Protein AF-A0A953E234-F1 (afdb_monomer_lite)

Radius of gyration: 35.56 Å; chains: 1; bounding box: 69×33×116 Å

Foldseek 3Di:
DDFPVVLLVLLVVLLVLLLVLLVLLLVLLQLLLVLPDPPPPPVPPPPPPPPPPPDDDDDDDDDDDDDDDDDDDDDDDDDDDDDDDDDDDPVVVVPVPDPPCPPSNVSNVVSVVSNVSSLVSLVSSLVSLVSSLVSVCVRVVHRQPPFPLSVLSVVLSVLSVVLVVCCVVCVPDSSRVSSNVSSVVSSVSSVCSVPPRDDD

Sequence (200 aa):
MPVDVGLATTSNQLITGGLVAYSLAFVGYAVRAAFGVRIPDADAVPTPARVLVGVTSPADSATAGAPTSVVPPAGAPPSGSAEGTVLDGDAARAGRGREAVGPRDSATRFGEVVGKVAVVLTVIGWVAHGAAIATRGLAVHRLPWGNMYEFTLALTFAAVAAFLGVLARHRRQSLGLLGVFVMIPVLLALGLAILVLYVA

Secondary structure (DSSP, 8-state):
----HHHHHHHHHHHHHHHHHHHHHHHHHHHHHHTT--PPPGGGS--------------------------------------------SHHHHTTS-----HHHHHHHHHHHHHHHHHHHHHHHHHHHHHHHHHHHHHHTS-S-SSHHHHHHHHHHHHHHHHHHHHHH-TTS-HHHHHHHHHHHHHHHHHHIIIII---

pLDDT: mean 72.14, std 20.65, range [29.3, 96.38]

Structure (mmCIF, N/CA/C/O backbone):
data_AF-A0A953E234-F1
#
_entry.id   AF-A0A953E234-F1
#
loop_
_atom_site.group_PDB
_atom_site.id
_atom_site.type_symbol
_atom_site.label_atom_id
_atom_site.label_alt_id
_atom_site.label_comp_id
_atom_site.label_asym_id
_atom_site.label_entity_id
_atom_site.label_seq_id
_atom_site.pdbx_PDB_ins_code
_atom_site.Cartn_x
_atom_site.Cartn_y
_atom_site.Cartn_z
_atom_site.occupancy
_atom_site.B_iso_or_equiv
_atom_site.auth_seq_id
_atom_site.auth_comp_id
_atom_site.auth_asym_id
_atom_site.auth_atom_id
_atom_site.pdbx_PDB_model_num
ATOM 1 N N . MET A 1 1 ? 21.443 -9.758 -24.686 1.00 55.78 1 MET A N 1
ATOM 2 C CA . MET A 1 1 ? 20.053 -10.238 -24.552 1.00 55.78 1 MET A CA 1
ATOM 3 C C . MET A 1 1 ? 19.144 -9.023 -24.677 1.00 55.78 1 MET A C 1
ATOM 5 O O . MET A 1 1 ? 19.439 -8.045 -23.994 1.00 55.78 1 MET A O 1
ATOM 9 N N . PRO A 1 2 ? 18.148 -9.014 -25.575 1.00 67.38 2 PRO A N 1
ATOM 10 C CA . PRO A 1 2 ? 17.174 -7.927 -25.636 1.00 67.38 2 PRO A CA 1
ATOM 11 C C . PRO A 1 2 ? 16.359 -7.894 -24.335 1.00 67.38 2 PRO A C 1
ATOM 13 O O . PRO A 1 2 ? 16.024 -8.940 -23.791 1.00 67.38 2 PRO A O 1
ATOM 16 N N . VAL A 1 3 ? 16.110 -6.698 -23.810 1.00 69.56 3 VAL A N 1
ATOM 17 C CA . VAL A 1 3 ? 15.253 -6.473 -22.636 1.00 69.56 3 VAL A CA 1
ATOM 18 C C . VAL A 1 3 ? 13.789 -6.570 -23.054 1.00 69.56 3 VAL A C 1
ATOM 20 O O . VAL A 1 3 ? 13.382 -5.926 -24.024 1.00 69.56 3 VAL A O 1
ATOM 23 N N . ASP A 1 4 ? 12.985 -7.323 -22.304 1.00 79.19 4 ASP A N 1
ATOM 24 C CA . ASP A 1 4 ? 11.550 -7.457 -22.564 1.00 79.19 4 ASP A CA 1
ATOM 25 C C . ASP A 1 4 ? 10.794 -6.195 -22.121 1.00 79.19 4 ASP A C 1
ATOM 27 O O . ASP A 1 4 ? 10.340 -6.059 -20.980 1.00 79.19 4 ASP A O 1
ATOM 31 N N . VAL A 1 5 ? 10.631 -5.250 -23.049 1.00 78.88 5 VAL A N 1
ATOM 32 C CA . VAL A 1 5 ? 9.986 -3.944 -22.813 1.00 78.88 5 VAL A CA 1
ATOM 33 C C . VAL A 1 5 ? 8.554 -4.051 -22.258 1.00 78.88 5 VAL A C 1
ATOM 35 O O . VAL A 1 5 ? 8.123 -3.200 -21.477 1.00 78.88 5 VAL A O 1
ATOM 38 N N . GLY A 1 6 ? 7.819 -5.118 -22.591 1.00 80.81 6 GLY A N 1
ATOM 39 C CA . GLY A 1 6 ? 6.473 -5.379 -22.058 1.00 80.81 6 GLY A CA 1
ATOM 40 C C . GLY A 1 6 ? 6.465 -5.729 -20.564 1.00 80.81 6 GLY A C 1
ATOM 41 O O . GLY A 1 6 ? 5.607 -5.269 -19.808 1.00 80.81 6 GLY A O 1
ATOM 42 N N . LEU A 1 7 ? 7.460 -6.488 -20.100 1.00 75.94 7 LEU A N 1
ATOM 43 C CA . LEU A 1 7 ? 7.603 -6.820 -18.681 1.00 75.94 7 LEU A CA 1
ATOM 44 C C . LEU A 1 7 ? 8.093 -5.611 -17.878 1.00 75.94 7 LEU A C 1
ATOM 46 O O . LEU A 1 7 ? 7.604 -5.365 -16.775 1.00 75.94 7 LEU A O 1
ATOM 50 N N . ALA A 1 8 ? 8.993 -4.810 -18.454 1.00 77.38 8 ALA A N 1
ATOM 51 C CA . ALA A 1 8 ? 9.481 -3.582 -17.830 1.00 77.38 8 ALA A CA 1
ATOM 52 C C . ALA A 1 8 ? 8.360 -2.544 -17.619 1.00 77.38 8 ALA A C 1
ATOM 54 O O . ALA A 1 8 ? 8.242 -1.963 -16.539 1.00 77.38 8 ALA A O 1
ATOM 55 N N . THR A 1 9 ? 7.492 -2.348 -18.617 1.00 83.00 9 THR A N 1
ATOM 56 C CA . THR A 1 9 ? 6.342 -1.428 -18.516 1.00 83.00 9 THR A CA 1
ATOM 57 C C . THR A 1 9 ? 5.303 -1.909 -17.505 1.00 83.00 9 THR A C 1
ATOM 59 O O . THR A 1 9 ? 4.836 -1.114 -16.688 1.00 83.00 9 THR A O 1
ATOM 62 N N . THR A 1 10 ? 5.004 -3.210 -17.488 1.00 82.62 10 THR A N 1
ATOM 63 C CA . THR A 1 10 ? 4.100 -3.821 -16.499 1.00 82.62 10 THR A CA 1
ATOM 64 C C . THR A 1 10 ? 4.640 -3.664 -15.075 1.00 82.62 10 THR A C 1
ATOM 66 O O . THR A 1 10 ? 3.905 -3.265 -14.173 1.00 82.62 10 THR A O 1
ATOM 69 N N . SER A 1 11 ? 5.940 -3.899 -14.868 1.00 82.31 11 SER A N 1
ATOM 70 C CA . SER A 1 11 ? 6.604 -3.681 -13.576 1.00 82.31 11 SER A CA 1
ATOM 71 C C . SER A 1 11 ? 6.441 -2.235 -13.101 1.00 82.31 11 SER A C 1
ATOM 73 O O . SER A 1 11 ? 6.074 -1.997 -11.950 1.00 82.31 11 SER A O 1
ATOM 75 N N . ASN A 1 12 ? 6.626 -1.262 -13.998 1.00 84.62 12 ASN A N 1
ATOM 76 C CA . ASN A 1 12 ? 6.490 0.148 -13.646 1.00 84.62 12 ASN A CA 1
ATOM 77 C C . ASN A 1 12 ? 5.055 0.502 -13.219 1.00 84.62 12 ASN A C 1
ATOM 79 O O . ASN A 1 12 ? 4.857 1.163 -12.202 1.00 84.62 12 ASN A O 1
ATOM 83 N N . GLN A 1 13 ? 4.049 -0.011 -13.935 1.00 87.12 13 GLN A N 1
ATOM 84 C CA . GLN A 1 13 ? 2.639 0.170 -13.573 1.00 87.12 13 GLN A CA 1
ATOM 85 C C . GLN A 1 13 ? 2.306 -0.451 -12.212 1.00 87.12 13 GLN A C 1
ATOM 87 O O . GLN A 1 13 ? 1.576 0.152 -11.426 1.00 87.12 13 GLN A O 1
ATOM 92 N N . LEU A 1 14 ? 2.869 -1.622 -11.905 1.00 88.31 14 LEU A N 1
ATOM 93 C CA . LEU A 1 14 ? 2.685 -2.285 -10.614 1.00 88.31 14 LEU A CA 1
ATOM 94 C C . LEU A 1 14 ? 3.312 -1.488 -9.462 1.00 88.31 14 LEU A C 1
ATOM 96 O O . LEU A 1 14 ? 2.694 -1.376 -8.403 1.00 88.31 14 LEU A O 1
ATOM 100 N N . ILE A 1 15 ? 4.486 -0.879 -9.664 1.00 88.12 15 ILE A N 1
ATOM 101 C CA . ILE A 1 15 ? 5.098 0.018 -8.669 1.00 88.12 15 ILE A CA 1
ATOM 102 C C . ILE A 1 15 ? 4.242 1.263 -8.448 1.00 88.12 15 ILE A C 1
ATOM 104 O O . ILE A 1 15 ? 3.968 1.618 -7.301 1.00 88.12 15 ILE A O 1
ATOM 108 N N . THR A 1 16 ? 3.779 1.911 -9.519 1.00 89.25 16 THR A N 1
ATOM 109 C CA . THR A 1 16 ? 2.912 3.090 -9.401 1.00 89.25 16 THR A CA 1
ATOM 110 C C . THR A 1 16 ? 1.591 2.741 -8.713 1.00 89.25 16 THR A C 1
ATOM 112 O O . THR A 1 16 ? 1.172 3.447 -7.797 1.00 89.25 16 THR A O 1
ATOM 115 N N . GLY A 1 17 ? 0.960 1.623 -9.081 1.00 90.38 17 GLY A N 1
ATOM 116 C CA . GLY A 1 17 ? -0.251 1.128 -8.423 1.00 90.38 17 GLY A CA 1
ATOM 117 C C . GLY A 1 17 ? -0.026 0.806 -6.942 1.00 90.38 17 GLY A C 1
ATOM 118 O O . GLY A 1 17 ? -0.840 1.183 -6.097 1.00 90.38 17 GLY A O 1
ATOM 119 N N . GLY A 1 18 ? 1.109 0.184 -6.608 1.00 90.75 18 GLY A N 1
ATOM 120 C CA . GLY A 1 18 ? 1.520 -0.083 -5.230 1.00 90.75 18 GLY A CA 1
ATOM 121 C C . GLY A 1 18 ? 1.707 1.194 -4.407 1.00 90.75 18 GLY A C 1
ATOM 122 O O . GLY A 1 18 ? 1.215 1.272 -3.283 1.00 90.75 18 GLY A O 1
ATOM 123 N N . LEU A 1 19 ? 2.336 2.227 -4.979 1.00 93.06 19 LEU A N 1
ATOM 124 C CA . LEU A 1 19 ? 2.499 3.536 -4.337 1.00 93.06 19 LEU A CA 1
ATOM 125 C C . LEU A 1 19 ? 1.145 4.186 -4.019 1.00 93.06 19 LEU A C 1
ATOM 127 O O . LEU A 1 19 ? 0.950 4.694 -2.912 1.00 93.06 19 LEU A O 1
ATOM 131 N N . VAL A 1 20 ? 0.197 4.147 -4.960 1.00 95.31 20 VAL A N 1
ATOM 132 C CA . VAL A 1 20 ? -1.163 4.667 -4.743 1.00 95.31 20 VAL A CA 1
ATOM 133 C C . VAL A 1 20 ? -1.860 3.889 -3.627 1.00 95.31 20 VAL A C 1
ATOM 135 O O . VAL A 1 20 ? -2.416 4.497 -2.711 1.00 95.31 20 VAL A O 1
ATOM 138 N N . ALA A 1 21 ? -1.776 2.557 -3.642 1.00 94.75 21 ALA A N 1
ATOM 139 C CA . ALA A 1 21 ? -2.355 1.715 -2.598 1.00 94.75 21 ALA A CA 1
ATOM 140 C C . ALA A 1 21 ? -1.768 2.022 -1.209 1.00 94.75 21 ALA A C 1
ATOM 142 O O . ALA A 1 21 ? -2.524 2.183 -0.249 1.00 94.75 21 ALA A O 1
ATOM 143 N N . TYR A 1 22 ? -0.445 2.183 -1.096 1.00 95.62 22 TYR A N 1
ATOM 144 C CA . TYR A 1 22 ? 0.204 2.578 0.158 1.00 95.62 22 TYR A CA 1
ATOM 145 C C . TYR A 1 22 ? -0.174 3.987 0.606 1.00 95.62 22 TYR A C 1
ATOM 147 O O . TYR A 1 22 ? -0.329 4.222 1.802 1.00 95.62 22 TYR A O 1
ATOM 155 N N . SER A 1 23 ? -0.379 4.915 -0.328 1.00 95.44 23 SER A N 1
ATOM 156 C CA . SER A 1 23 ? -0.801 6.282 -0.008 1.00 95.44 23 SER A CA 1
ATOM 157 C C . SER A 1 23 ? -2.211 6.293 0.588 1.00 95.44 23 SER A C 1
ATOM 159 O O . SER A 1 23 ? -2.454 6.918 1.620 1.00 95.44 23 SER A O 1
ATOM 161 N N . LEU A 1 24 ? -3.136 5.529 -0.000 1.00 96.38 24 LEU A N 1
ATOM 162 C CA . LEU A 1 24 ? -4.487 5.355 0.540 1.00 96.38 24 LEU A CA 1
ATOM 163 C C . LEU A 1 24 ? -4.472 4.629 1.891 1.00 96.38 24 LEU A C 1
ATOM 165 O O . LEU A 1 24 ? -5.194 5.015 2.812 1.00 96.38 24 LEU A O 1
ATOM 169 N N . ALA A 1 25 ? -3.621 3.610 2.039 1.00 93.81 25 ALA A N 1
ATOM 170 C CA . ALA A 1 25 ? -3.432 2.922 3.309 1.00 93.81 25 ALA A CA 1
ATOM 171 C C . ALA A 1 25 ? -2.912 3.869 4.399 1.00 93.81 25 ALA A C 1
ATOM 173 O O . ALA A 1 25 ? -3.441 3.865 5.508 1.00 93.81 25 ALA A O 1
ATOM 174 N N . PHE A 1 26 ? -1.933 4.721 4.082 1.00 94.88 26 PHE A N 1
ATOM 175 C CA . PHE A 1 26 ? -1.406 5.739 4.989 1.00 94.88 26 PHE A CA 1
ATOM 176 C C . PHE A 1 26 ? -2.501 6.685 5.485 1.00 94.88 26 PHE A C 1
ATOM 178 O O . PHE A 1 26 ? -2.627 6.884 6.694 1.00 94.88 26 PHE A O 1
ATOM 185 N N . VAL A 1 27 ? -3.343 7.201 4.583 1.00 94.75 27 VAL A N 1
ATOM 186 C CA . VAL A 1 27 ? -4.494 8.038 4.963 1.00 94.75 27 VAL A CA 1
ATOM 187 C C . VAL A 1 27 ? -5.434 7.266 5.889 1.00 94.75 27 VAL A C 1
ATOM 189 O O . VAL A 1 27 ? -5.846 7.787 6.924 1.00 94.75 27 VAL A O 1
ATOM 192 N N . GLY A 1 28 ? -5.721 5.999 5.584 1.00 92.25 28 GLY A N 1
ATOM 193 C CA . GLY A 1 28 ? -6.535 5.145 6.448 1.00 92.25 28 GLY A CA 1
ATOM 194 C C . GLY A 1 28 ? -5.926 4.929 7.842 1.00 92.25 28 GLY A C 1
ATOM 195 O O . GLY A 1 28 ? -6.638 5.004 8.847 1.00 92.25 28 GLY A O 1
ATOM 196 N N . TYR A 1 29 ? -4.609 4.725 7.942 1.00 91.81 29 TYR A N 1
ATOM 197 C CA . TYR A 1 29 ? -3.908 4.629 9.226 1.00 91.81 29 TYR A CA 1
ATOM 198 C C . TYR A 1 29 ? -3.912 5.952 9.995 1.00 91.81 29 TYR A C 1
ATOM 200 O O . TYR A 1 29 ? -4.101 5.931 11.211 1.00 91.81 29 TYR A O 1
ATOM 208 N N . ALA A 1 30 ? -3.770 7.089 9.311 1.00 91.25 30 ALA A N 1
ATOM 209 C CA . ALA A 1 30 ? -3.835 8.417 9.916 1.00 91.25 30 ALA A CA 1
ATOM 210 C C . ALA A 1 30 ? -5.233 8.713 10.474 1.00 91.25 30 ALA A C 1
ATOM 212 O O . ALA A 1 30 ? -5.362 9.135 11.621 1.00 91.25 30 ALA A O 1
ATOM 213 N N . VAL A 1 31 ? -6.284 8.391 9.716 1.00 90.12 31 VAL A N 1
ATOM 214 C CA . VAL A 1 31 ? -7.680 8.478 10.165 1.00 90.12 31 VAL A CA 1
ATOM 215 C C . VAL A 1 31 ? -7.902 7.572 11.381 1.00 90.12 31 VAL A C 1
ATOM 217 O O . VAL A 1 31 ? -8.379 8.031 12.417 1.00 90.12 31 VAL A O 1
ATOM 220 N N . ARG A 1 32 ? -7.480 6.301 11.321 1.00 87.00 32 ARG A N 1
ATOM 221 C CA . ARG A 1 32 ? -7.546 5.368 12.463 1.00 87.00 32 ARG A CA 1
ATOM 222 C C . ARG A 1 32 ? -6.816 5.914 13.691 1.00 87.00 32 ARG A C 1
ATOM 224 O O . ARG A 1 32 ? -7.304 5.729 14.801 1.00 87.00 32 ARG A O 1
ATOM 231 N N . ALA A 1 33 ? -5.645 6.523 13.507 1.00 85.94 33 ALA A N 1
ATOM 232 C CA . ALA A 1 33 ? -4.861 7.105 14.589 1.00 85.94 33 ALA A CA 1
ATOM 233 C C . ALA A 1 33 ? -5.584 8.306 15.210 1.00 85.94 33 ALA A C 1
ATOM 235 O O . ALA A 1 33 ? -5.723 8.348 16.427 1.00 85.94 33 ALA A O 1
ATOM 236 N N . ALA A 1 34 ? -6.116 9.214 14.387 1.00 84.12 34 ALA A N 1
ATOM 237 C CA . ALA A 1 34 ? -6.835 10.406 14.828 1.00 84.12 34 ALA A CA 1
ATOM 238 C C . ALA A 1 34 ? -8.106 10.074 15.630 1.00 84.12 34 ALA A C 1
ATOM 240 O O . ALA A 1 34 ? -8.368 10.697 16.654 1.00 84.12 34 ALA A O 1
ATOM 241 N N . PHE A 1 35 ? -8.860 9.051 15.216 1.00 79.38 35 PHE A N 1
ATOM 242 C CA . PHE A 1 35 ? -10.080 8.605 15.907 1.00 79.38 35 PHE A CA 1
ATOM 243 C C . PHE A 1 35 ? -9.834 7.524 16.977 1.00 79.38 35 PHE A C 1
ATOM 245 O O . PHE A 1 35 ? -10.776 7.063 17.619 1.00 79.38 35 PHE A O 1
ATOM 252 N N . GLY A 1 36 ? -8.584 7.082 17.153 1.00 65.94 36 GLY A N 1
ATOM 253 C CA . GLY A 1 36 ? -8.212 5.939 17.991 1.00 65.94 36 GLY A CA 1
ATOM 254 C C . GLY A 1 36 ? -7.351 6.271 19.210 1.00 65.94 36 GLY A C 1
ATOM 255 O O . GLY A 1 36 ? -6.952 5.338 19.913 1.00 65.94 36 GLY A O 1
ATOM 256 N N . VAL A 1 37 ? -7.041 7.550 19.466 1.00 61.78 37 VAL A N 1
ATOM 257 C CA . VAL A 1 37 ? -6.321 7.975 20.678 1.00 61.78 37 VAL A CA 1
ATOM 258 C C . VAL A 1 37 ? -7.219 7.730 21.889 1.00 61.78 37 VAL A C 1
ATOM 260 O O . VAL A 1 37 ? -8.048 8.555 22.260 1.00 61.78 37 VAL A O 1
ATOM 263 N N . ARG A 1 38 ? -7.052 6.568 22.519 1.00 56.88 38 ARG A N 1
ATOM 264 C CA . ARG A 1 38 ? -7.483 6.365 23.899 1.00 56.88 38 ARG A CA 1
ATOM 265 C C . ARG A 1 38 ? -6.482 7.118 24.762 1.00 56.88 38 ARG A C 1
ATOM 267 O O . ARG A 1 38 ? -5.366 6.635 24.939 1.00 56.88 38 ARG A O 1
ATOM 274 N N . ILE A 1 39 ? -6.847 8.310 25.228 1.00 52.25 39 ILE A N 1
ATOM 275 C CA . ILE A 1 39 ? -6.167 8.903 26.382 1.00 52.25 39 ILE A CA 1
ATOM 276 C C . ILE A 1 39 ? -6.348 7.865 27.498 1.00 52.25 39 ILE A C 1
ATOM 278 O O . ILE A 1 39 ? -7.495 7.499 27.760 1.00 52.25 39 ILE A O 1
ATOM 282 N N . PRO A 1 40 ? -5.274 7.285 28.064 1.00 52.41 40 PRO A N 1
ATOM 283 C CA . PRO A 1 40 ? -5.416 6.428 29.231 1.00 52.41 40 PRO A CA 1
ATOM 284 C C . PRO A 1 40 ? -6.165 7.237 30.285 1.00 52.41 40 PRO A C 1
ATOM 286 O O . PRO A 1 40 ? -5.734 8.355 30.571 1.00 52.41 40 PRO A O 1
ATOM 289 N N . ASP A 1 41 ? -7.285 6.723 30.801 1.00 45.53 41 ASP A N 1
ATOM 290 C CA . ASP A 1 41 ? -7.995 7.396 31.886 1.00 45.53 41 ASP A CA 1
ATOM 291 C C . ASP A 1 41 ? -6.974 7.732 32.975 1.00 45.53 41 ASP A C 1
ATOM 293 O O . ASP A 1 41 ? -6.308 6.847 33.520 1.00 45.53 41 ASP A O 1
ATOM 297 N N . ALA A 1 42 ? -6.828 9.025 33.271 1.00 53.66 42 ALA A N 1
ATOM 298 C CA . ALA A 1 42 ? -5.992 9.504 34.368 1.00 53.66 42 ALA A CA 1
ATOM 299 C C . ALA A 1 42 ? -6.472 8.954 35.731 1.00 53.66 42 ALA A C 1
ATOM 301 O O . ALA A 1 42 ? -5.749 9.036 36.720 1.00 53.66 42 ALA A O 1
ATOM 302 N N . ASP A 1 43 ? -7.649 8.321 35.753 1.00 48.75 43 ASP A N 1
ATOM 303 C CA . ASP A 1 43 ? -8.245 7.622 36.890 1.00 48.75 43 ASP A CA 1
ATOM 304 C C . ASP A 1 43 ? -7.647 6.223 37.139 1.00 48.75 43 ASP A C 1
ATOM 306 O O . ASP A 1 43 ? -7.925 5.603 38.163 1.00 48.75 43 ASP A O 1
ATOM 310 N N . ALA A 1 44 ? -6.776 5.726 36.251 1.00 51.53 44 ALA A N 1
ATOM 311 C CA . ALA A 1 44 ? -5.984 4.513 36.476 1.00 51.53 44 ALA A CA 1
ATOM 312 C C . ALA A 1 44 ? -4.659 4.782 37.217 1.00 51.53 44 ALA A C 1
ATOM 314 O O . ALA A 1 44 ? -3.783 3.917 37.252 1.00 51.53 44 ALA A O 1
ATOM 315 N N . VAL A 1 45 ? -4.490 5.962 37.823 1.00 52.72 45 VAL A N 1
ATOM 316 C CA . VAL A 1 45 ? -3.539 6.123 38.927 1.00 52.72 45 VAL A CA 1
ATOM 317 C C . VAL A 1 45 ? -4.197 5.469 40.144 1.00 52.72 45 VAL A C 1
ATOM 319 O O . VAL A 1 45 ? -5.217 5.984 40.604 1.00 52.72 45 VAL A O 1
ATOM 322 N N . PRO A 1 46 ? -3.667 4.353 40.687 1.00 54.03 46 PRO A N 1
ATOM 323 C CA . PRO A 1 46 ? -4.177 3.798 41.931 1.00 54.03 46 PRO A CA 1
ATOM 324 C C . PRO A 1 46 ? -4.114 4.916 42.962 1.00 54.03 46 PRO A C 1
ATOM 326 O O . PRO A 1 46 ? -3.025 5.373 43.310 1.00 54.03 46 PRO A O 1
ATOM 329 N N . THR A 1 47 ? -5.267 5.419 43.399 1.00 50.47 47 THR A N 1
ATOM 330 C CA . THR A 1 47 ? -5.306 6.393 44.484 1.00 50.47 47 THR A CA 1
ATOM 331 C C . THR A 1 47 ? -4.635 5.694 45.664 1.00 50.47 47 THR A C 1
ATOM 333 O O . THR A 1 47 ? -5.156 4.659 46.091 1.00 50.47 47 THR A O 1
ATOM 336 N N . PRO A 1 48 ? -3.462 6.143 46.156 1.00 55.66 48 PRO A N 1
ATOM 337 C CA . PRO A 1 48 ? -2.824 5.456 47.264 1.00 55.66 48 PRO A CA 1
ATOM 338 C C . PRO A 1 48 ? -3.817 5.482 48.418 1.00 55.66 48 PRO A C 1
ATOM 340 O O . PRO A 1 48 ? -4.305 6.552 48.799 1.00 55.66 48 PRO A O 1
ATOM 343 N N . ALA A 1 49 ? -4.177 4.292 48.902 1.00 54.88 49 ALA A N 1
ATOM 344 C CA . ALA A 1 49 ? -5.074 4.122 50.027 1.00 54.88 49 ALA A CA 1
ATOM 345 C C . ALA A 1 49 ? -4.534 4.976 51.173 1.00 54.88 49 ALA A C 1
ATOM 347 O O . ALA A 1 49 ? -3.469 4.706 51.730 1.00 54.88 49 ALA A O 1
ATOM 348 N N . ARG A 1 50 ? -5.231 6.073 51.465 1.00 59.69 50 ARG A N 1
ATOM 349 C CA . ARG A 1 50 ? -4.854 6.974 52.544 1.00 59.69 50 ARG A CA 1
ATOM 350 C C . ARG A 1 50 ? -5.123 6.194 53.821 1.00 59.69 50 ARG A C 1
ATOM 352 O O . ARG A 1 50 ? -6.280 6.000 54.188 1.00 59.69 50 ARG A O 1
ATOM 359 N N . VAL A 1 51 ? -4.068 5.683 54.447 1.00 64.81 51 VAL A N 1
ATOM 360 C CA . VAL A 1 51 ? -4.157 5.069 55.769 1.00 64.81 51 VAL A CA 1
ATOM 361 C C . VAL A 1 51 ? -4.556 6.181 56.730 1.00 64.81 51 VAL A C 1
ATOM 363 O O . VAL A 1 51 ? -3.756 7.058 57.053 1.00 64.81 51 VAL A O 1
ATOM 366 N N . LEU A 1 52 ? -5.823 6.177 57.138 1.00 59.03 52 LEU A N 1
ATOM 367 C CA . LEU A 1 52 ? -6.311 6.985 58.246 1.00 59.03 52 LEU A CA 1
ATOM 368 C C . LEU A 1 52 ? -5.660 6.444 59.523 1.00 59.03 52 LEU A C 1
ATOM 370 O O . LEU A 1 52 ? -6.166 5.520 60.153 1.00 59.03 52 LEU A O 1
ATOM 374 N N . VAL A 1 53 ? -4.500 6.996 59.879 1.00 57.59 53 VAL A N 1
ATOM 375 C CA . VAL A 1 53 ? -3.903 6.802 61.200 1.00 57.59 53 VAL A CA 1
ATOM 376 C C . VAL A 1 53 ? -4.727 7.635 62.174 1.00 57.59 53 VAL A C 1
ATOM 378 O O . VAL A 1 53 ? -4.595 8.856 62.235 1.00 57.59 53 VAL A O 1
ATOM 381 N N . GLY A 1 54 ? -5.618 6.973 62.910 1.00 55.22 54 GLY A N 1
ATOM 382 C CA . GLY A 1 54 ? -6.258 7.571 64.073 1.00 55.22 54 GLY A CA 1
ATOM 383 C C . GLY A 1 54 ? -5.197 7.853 65.132 1.00 55.22 54 GLY A C 1
ATOM 384 O O . GLY A 1 54 ? -4.684 6.929 65.756 1.00 55.22 54 GLY A O 1
ATOM 385 N N . VAL A 1 55 ? -4.850 9.125 65.325 1.00 49.62 55 VAL A N 1
ATOM 386 C CA . VAL A 1 55 ? -4.087 9.567 66.495 1.00 49.62 55 VAL A CA 1
ATOM 387 C C . VAL A 1 55 ? -5.045 9.550 67.681 1.00 49.62 55 VAL A C 1
ATOM 389 O O . VAL A 1 55 ? -5.885 10.436 67.822 1.00 49.62 55 VAL A O 1
ATOM 392 N N . THR A 1 56 ? -4.942 8.534 68.535 1.00 52.34 56 THR A N 1
ATOM 393 C CA . THR A 1 56 ? -5.515 8.612 69.880 1.00 52.34 56 THR A CA 1
ATOM 394 C C . THR A 1 56 ? -4.563 9.440 70.735 1.00 52.34 56 THR A C 1
ATOM 396 O O . THR A 1 56 ? -3.474 8.980 71.080 1.00 52.34 56 THR A O 1
ATOM 399 N N . SER A 1 57 ? -4.948 10.675 71.052 1.00 39.09 57 SER A N 1
ATOM 400 C CA . SER A 1 57 ? -4.302 11.427 72.130 1.00 39.09 57 SER A CA 1
ATOM 401 C C . SER A 1 57 ? -4.690 10.795 73.472 1.00 39.09 57 SER A C 1
ATOM 403 O O . SER A 1 57 ? -5.862 10.449 73.640 1.00 39.09 57 SER A O 1
ATOM 405 N N . PRO A 1 58 ? -3.759 10.636 74.429 1.00 46.47 58 PRO A N 1
ATOM 406 C CA . PRO A 1 58 ? -4.081 10.080 75.730 1.00 46.47 58 PRO A CA 1
ATOM 407 C C . PRO A 1 58 ? -4.711 11.176 76.591 1.00 46.47 58 PRO A C 1
ATOM 409 O O . PRO A 1 58 ? -4.137 12.252 76.739 1.00 46.47 58 PRO A O 1
ATOM 412 N N . ALA A 1 59 ? -5.885 10.905 77.154 1.00 36.31 59 ALA A N 1
ATOM 413 C CA . ALA A 1 59 ? -6.381 11.631 78.314 1.00 36.31 59 ALA A CA 1
ATOM 414 C C . ALA A 1 59 ? -7.347 10.738 79.104 1.00 36.31 59 ALA A C 1
ATOM 416 O O . ALA A 1 59 ? -8.486 10.506 78.708 1.00 36.31 59 ALA A O 1
ATOM 417 N N . ASP A 1 60 ? -6.794 10.237 80.204 1.00 31.56 60 ASP A N 1
ATOM 418 C CA . ASP A 1 60 ? -7.412 10.019 81.507 1.00 31.56 60 ASP A CA 1
ATOM 419 C C . ASP A 1 60 ? -8.487 8.940 81.673 1.00 31.56 60 ASP A C 1
ATOM 421 O O . ASP A 1 60 ? -9.697 9.133 81.601 1.00 31.56 60 ASP A O 1
ATOM 425 N N . SER A 1 61 ? -7.976 7.780 82.078 1.00 40.09 61 SER A N 1
ATOM 426 C CA . SER A 1 61 ? -8.633 6.834 82.969 1.00 40.09 61 SER A CA 1
ATOM 427 C C . SER A 1 61 ? -8.923 7.456 84.342 1.00 40.09 61 SER A C 1
ATOM 429 O O . SER A 1 61 ? -7.987 7.748 85.084 1.00 40.09 61 SER A O 1
ATOM 431 N N . ALA A 1 62 ? -10.203 7.552 84.719 1.00 33.84 62 ALA A N 1
ATOM 432 C CA . ALA A 1 62 ? -10.628 7.665 86.116 1.00 33.84 62 ALA A CA 1
ATOM 433 C C . ALA A 1 62 ? -12.090 7.202 86.342 1.00 33.84 62 ALA A C 1
ATOM 435 O O . ALA A 1 62 ? -13.044 7.894 86.008 1.00 33.84 62 ALA A O 1
ATOM 436 N N . THR A 1 63 ? -12.197 6.048 87.012 1.00 30.55 63 THR A N 1
ATOM 437 C CA . THR A 1 63 ? -13.054 5.798 88.194 1.00 30.55 63 THR A CA 1
ATOM 438 C C . THR A 1 63 ? -14.528 5.364 88.034 1.00 30.55 63 THR A C 1
ATOM 440 O O . THR A 1 63 ? -15.434 6.16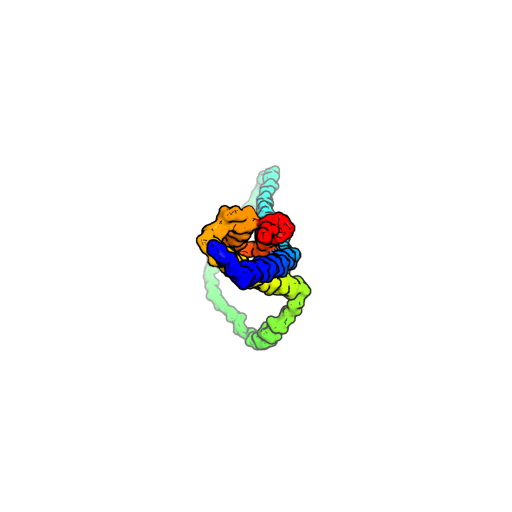6 87.866 1.00 30.55 63 THR A O 1
ATOM 443 N N . ALA A 1 64 ? -14.706 4.065 88.329 1.00 32.53 64 ALA A N 1
ATOM 444 C CA . ALA A 1 64 ? -15.700 3.441 89.222 1.00 32.53 64 ALA A CA 1
ATOM 445 C C . ALA A 1 64 ? -17.164 3.222 88.796 1.00 32.53 64 ALA A C 1
ATOM 447 O O . ALA A 1 64 ? -17.899 4.142 88.462 1.00 32.53 64 ALA A O 1
ATOM 448 N N . GLY A 1 65 ? -17.615 1.982 89.046 1.00 29.30 65 GLY A N 1
ATOM 449 C CA . GLY A 1 65 ? -18.983 1.701 89.495 1.00 29.30 65 GLY A CA 1
ATOM 450 C C . GLY A 1 65 ? -19.667 0.507 88.830 1.00 29.30 65 GLY A C 1
ATOM 451 O O . GLY A 1 65 ? -20.465 0.689 87.921 1.00 29.30 65 GLY A O 1
ATOM 452 N N . ALA A 1 66 ? -19.416 -0.709 89.326 1.00 35.75 66 ALA A N 1
ATOM 453 C CA . ALA A 1 66 ? -20.364 -1.828 89.206 1.00 35.75 66 ALA A CA 1
ATOM 454 C C . ALA A 1 66 ? -21.529 -1.620 90.216 1.00 35.75 66 ALA A C 1
ATOM 456 O O . ALA A 1 66 ? -21.322 -0.887 91.189 1.00 35.75 66 ALA A O 1
ATOM 457 N N . PRO A 1 67 ? -22.722 -2.241 90.054 1.00 45.72 67 PRO A N 1
ATOM 458 C CA . PRO A 1 67 ? -22.852 -3.677 90.317 1.00 45.72 67 PRO A CA 1
ATOM 459 C C . PRO A 1 67 ? -23.803 -4.475 89.393 1.00 45.72 67 PRO A C 1
ATOM 461 O O . PRO A 1 67 ? -24.582 -3.965 88.598 1.00 45.72 67 PRO A O 1
ATOM 464 N N . THR A 1 68 ? -23.664 -5.784 89.569 1.00 38.03 68 THR A N 1
ATOM 465 C CA . THR A 1 68 ? -24.326 -6.985 89.038 1.00 38.03 68 THR A CA 1
ATOM 466 C C . THR A 1 68 ? -25.850 -7.098 89.207 1.00 38.03 68 THR A C 1
ATOM 468 O O . THR A 1 68 ? -26.343 -6.782 90.285 1.00 38.03 68 THR A O 1
ATOM 471 N N . SER A 1 69 ? -26.531 -7.791 88.272 1.00 37.72 69 SER A N 1
ATOM 472 C CA . SER A 1 69 ? -27.465 -8.895 88.603 1.00 37.72 69 SER A CA 1
ATOM 473 C C . SER A 1 69 ? -27.879 -9.771 87.393 1.00 37.72 69 SER A C 1
ATOM 475 O O . SER A 1 69 ? -28.558 -9.296 86.490 1.00 37.72 69 SER A O 1
ATOM 477 N N . VAL A 1 70 ? -27.547 -11.068 87.500 1.00 35.03 70 VAL A N 1
ATOM 478 C CA . VAL A 1 70 ? -28.367 -12.271 87.193 1.00 35.03 70 VAL A CA 1
ATOM 479 C C . VAL A 1 70 ? -28.548 -12.754 85.727 1.00 35.03 70 VAL A C 1
ATOM 481 O O . VAL A 1 70 ? -28.737 -12.002 84.784 1.00 35.03 70 VAL A O 1
ATOM 484 N N . VAL A 1 71 ? -28.449 -14.086 85.600 1.00 38.53 71 VAL A N 1
ATOM 485 C CA . VAL A 1 71 ? -28.307 -15.011 84.445 1.00 38.53 71 VAL A CA 1
ATOM 486 C C . VAL A 1 71 ? -29.650 -15.789 84.220 1.00 38.53 71 VAL A C 1
ATOM 488 O O . VAL A 1 71 ? -30.503 -15.719 85.103 1.00 38.53 71 VAL A O 1
ATOM 491 N N . PRO A 1 72 ? -29.896 -16.467 83.063 1.00 56.78 72 PRO A N 1
ATOM 492 C CA . PRO A 1 72 ? -31.154 -16.466 82.280 1.00 56.78 72 PRO A CA 1
ATOM 493 C C . PRO A 1 72 ? -32.053 -17.718 82.463 1.00 56.78 72 PRO A C 1
ATOM 495 O O . PRO A 1 72 ? -31.839 -18.503 83.385 1.00 56.78 72 PRO A O 1
ATOM 498 N N . PRO A 1 73 ? -33.032 -17.957 81.557 1.00 48.81 73 PRO A N 1
ATOM 499 C CA . PRO A 1 73 ? -32.865 -19.121 80.670 1.00 48.81 73 PRO A CA 1
ATOM 500 C C . PRO A 1 73 ? -33.336 -18.945 79.206 1.00 48.81 73 PRO A C 1
ATOM 502 O O . PRO A 1 73 ? -33.990 -17.978 78.826 1.00 48.81 73 PRO A O 1
ATOM 505 N N . ALA A 1 74 ? -32.934 -19.928 78.396 1.00 36.56 74 ALA A N 1
ATOM 506 C CA . ALA A 1 74 ? -33.055 -20.059 76.945 1.00 36.56 74 ALA A CA 1
ATOM 507 C C . ALA A 1 74 ? -34.423 -20.573 76.434 1.00 36.56 74 ALA A C 1
ATOM 509 O O . ALA A 1 74 ? -35.120 -21.293 77.145 1.00 36.56 74 ALA A O 1
ATOM 510 N N . GLY A 1 75 ? -34.738 -20.301 75.155 1.00 31.09 75 GLY A N 1
ATOM 511 C CA . GLY A 1 75 ? -35.821 -20.944 74.387 1.00 31.09 75 GLY A CA 1
ATOM 512 C C . GLY A 1 75 ? -35.983 -20.388 72.955 1.00 31.09 75 GLY A C 1
ATOM 513 O O . GLY A 1 75 ? -36.105 -19.185 72.782 1.00 31.09 75 GLY A O 1
ATOM 514 N N . ALA A 1 76 ? -35.929 -21.276 71.955 1.00 33.00 76 ALA A N 1
ATOM 515 C CA . ALA A 1 76 ? -35.737 -21.116 70.495 1.00 33.00 76 ALA A CA 1
ATOM 516 C C . ALA A 1 76 ? -36.772 -20.309 69.628 1.00 33.00 76 ALA A C 1
ATOM 518 O O . ALA A 1 76 ? -37.890 -20.071 70.078 1.00 33.00 76 ALA A O 1
ATOM 519 N N . PRO A 1 77 ? -36.423 -19.961 68.352 1.00 49.53 77 PRO A N 1
ATOM 520 C CA . PRO A 1 77 ? -37.289 -19.407 67.270 1.00 49.53 77 PRO A CA 1
ATOM 521 C C . PRO A 1 77 ? -37.750 -20.540 66.280 1.00 49.53 77 PRO A C 1
ATOM 523 O O . PRO A 1 77 ? -37.556 -21.693 66.674 1.00 49.53 77 PRO A O 1
ATOM 526 N N . PRO A 1 78 ? -38.262 -20.353 65.017 1.00 51.38 78 PRO A N 1
ATOM 527 C CA . PRO A 1 78 ? -38.456 -19.153 64.158 1.00 51.38 78 PRO A CA 1
ATOM 528 C C . PRO A 1 78 ? -39.740 -19.137 63.252 1.00 51.38 78 PRO A C 1
ATOM 530 O O . PRO A 1 78 ? -40.635 -19.964 63.398 1.00 51.38 78 PRO A O 1
ATOM 533 N N . SER A 1 79 ? -39.735 -18.228 62.252 1.00 33.59 79 SER A N 1
ATOM 534 C CA . SER A 1 79 ? -40.478 -18.220 60.960 1.00 33.59 79 SER A CA 1
ATOM 535 C C . SER A 1 79 ? -41.749 -17.355 60.934 1.00 33.59 79 SER A C 1
ATOM 537 O O . SER A 1 79 ? -42.643 -17.533 61.743 1.00 33.59 79 SER A O 1
ATOM 539 N N . GLY A 1 80 ? -41.934 -16.377 60.044 1.00 29.92 80 GLY A N 1
ATOM 540 C CA . GLY A 1 80 ? -41.354 -16.165 58.716 1.00 29.92 80 GLY A CA 1
ATOM 541 C C . GLY A 1 80 ? -42.510 -15.985 57.730 1.00 29.92 80 GLY A C 1
ATOM 542 O O . GLY A 1 80 ? -42.935 -16.945 57.102 1.00 29.92 80 GLY A O 1
ATOM 543 N N . SER A 1 81 ? -43.071 -14.779 57.658 1.00 32.53 81 SER A N 1
ATOM 544 C CA . SER A 1 81 ? -44.187 -14.421 56.778 1.00 32.53 81 SER A CA 1
ATOM 545 C C . SER A 1 81 ? -43.692 -14.102 55.364 1.00 32.53 81 SER A C 1
ATOM 547 O O . SER A 1 81 ? -43.051 -13.073 55.149 1.00 32.53 81 SER A O 1
ATOM 549 N N . ALA A 1 82 ? -44.020 -14.977 54.415 1.00 35.62 82 ALA A N 1
ATOM 550 C CA . ALA A 1 82 ? -43.933 -14.759 52.975 1.00 35.62 82 ALA A CA 1
ATOM 551 C C . ALA A 1 82 ? -45.351 -14.831 52.391 1.00 35.62 82 ALA A C 1
ATOM 553 O O . ALA A 1 82 ? -46.121 -15.695 52.795 1.00 35.62 82 ALA A O 1
ATOM 554 N N . GLU A 1 83 ? -45.719 -13.886 51.522 1.00 33.84 83 GLU A N 1
ATOM 555 C CA . GLU A 1 83 ? -45.910 -14.106 50.075 1.00 33.84 83 GLU A CA 1
ATOM 556 C C . GLU A 1 83 ? -46.697 -12.921 49.484 1.00 33.84 83 GLU A C 1
ATOM 558 O O . GLU A 1 83 ? -47.900 -12.771 49.683 1.00 33.84 83 GLU A O 1
ATOM 563 N N . GLY A 1 84 ? -45.981 -12.034 48.789 1.00 33.00 84 GLY A N 1
ATOM 564 C CA . GLY A 1 84 ? -46.535 -10.935 48.005 1.00 33.00 84 GLY A CA 1
ATOM 565 C C . GLY A 1 84 ? -46.098 -11.100 46.553 1.00 33.00 84 GLY A C 1
ATOM 566 O O . GLY A 1 84 ? -44.907 -11.102 46.255 1.00 33.00 84 GLY A O 1
ATOM 567 N N . THR A 1 85 ? -47.089 -11.285 45.690 1.00 37.41 85 THR A N 1
ATOM 568 C CA . THR A 1 85 ? -47.063 -11.512 44.243 1.00 37.41 85 THR A CA 1
ATOM 569 C C . THR A 1 85 ? -46.009 -10.702 43.478 1.00 37.41 85 THR A C 1
ATOM 571 O O . THR A 1 85 ? -46.047 -9.475 43.460 1.00 37.41 85 THR A O 1
ATOM 574 N N . VAL A 1 86 ? -45.123 -11.399 42.758 1.00 41.62 86 VAL A N 1
ATOM 575 C CA . VAL A 1 86 ? -44.243 -10.836 41.720 1.00 41.62 86 VAL A CA 1
ATOM 576 C C . VAL A 1 86 ? -44.819 -11.179 40.349 1.00 41.62 86 VAL A C 1
ATOM 578 O O . VAL A 1 86 ? -44.685 -12.302 39.871 1.00 41.62 86 VAL A O 1
ATOM 581 N N . LEU A 1 87 ? -45.451 -10.199 39.709 1.00 51.28 87 LEU A N 1
ATOM 582 C CA . LEU A 1 87 ? -45.743 -10.200 38.278 1.00 51.28 87 LEU A CA 1
ATOM 583 C C . LEU A 1 87 ? -45.421 -8.808 37.735 1.00 51.28 87 LEU A C 1
ATOM 585 O O . LEU A 1 87 ? -46.293 -7.956 37.680 1.00 51.28 87 LEU A O 1
ATOM 589 N N . ASP A 1 88 ? -44.156 -8.588 37.375 1.00 46.03 88 ASP A N 1
ATOM 590 C CA . ASP A 1 88 ? -43.741 -7.508 36.465 1.00 46.03 88 ASP A CA 1
ATOM 591 C C . ASP A 1 88 ? -42.354 -7.835 35.877 1.00 46.03 88 ASP A C 1
ATOM 593 O O . ASP A 1 88 ? -41.336 -7.196 36.140 1.00 46.03 88 ASP A O 1
ATOM 597 N N . GLY A 1 89 ? -42.289 -8.939 35.125 1.00 49.31 89 GLY A N 1
ATOM 598 C CA . GLY A 1 89 ? -41.052 -9.452 34.517 1.00 49.31 89 GLY A CA 1
ATOM 599 C C . GLY A 1 89 ? -40.897 -9.184 33.016 1.00 49.31 89 GLY A C 1
ATOM 600 O O . GLY A 1 89 ? -39.784 -9.295 32.494 1.00 49.31 89 GLY A O 1
ATOM 601 N N . ASP A 1 90 ? -41.973 -8.807 32.320 1.00 45.22 90 ASP A N 1
ATOM 602 C CA . ASP A 1 90 ? -41.983 -8.769 30.849 1.00 45.22 90 ASP A CA 1
ATOM 603 C C . ASP A 1 90 ? -41.839 -7.363 30.246 1.00 45.22 90 ASP A C 1
ATOM 605 O O . ASP A 1 90 ? -41.347 -7.225 29.124 1.00 45.22 90 ASP A O 1
ATOM 609 N N . ALA A 1 91 ? -42.105 -6.295 31.004 1.00 46.16 91 ALA A N 1
ATOM 610 C CA . ALA A 1 91 ? -41.849 -4.924 30.546 1.00 46.16 91 ALA A CA 1
ATOM 611 C C . ALA A 1 91 ? -40.345 -4.561 30.542 1.00 46.16 91 ALA A C 1
ATOM 613 O O . ALA A 1 91 ? -39.887 -3.752 29.733 1.00 46.16 91 ALA A O 1
ATOM 614 N N . ALA A 1 92 ? -39.536 -5.210 31.389 1.00 43.06 92 ALA A N 1
ATOM 615 C CA . ALA A 1 92 ? -38.109 -4.909 31.548 1.00 43.06 92 ALA A CA 1
ATOM 616 C C . ALA A 1 92 ? -37.203 -5.507 30.449 1.00 43.06 92 ALA A C 1
ATOM 618 O O . ALA A 1 92 ? -36.022 -5.160 30.355 1.00 43.06 92 ALA A O 1
ATOM 619 N N . ARG A 1 93 ? -37.721 -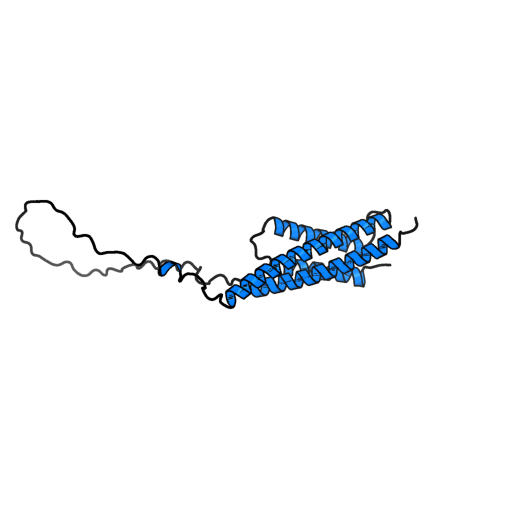6.402 29.593 1.00 44.44 93 ARG A N 1
ATOM 620 C CA . ARG A 1 93 ? -36.969 -6.951 28.447 1.00 44.44 93 ARG A CA 1
ATOM 621 C C . ARG A 1 93 ? -37.155 -6.157 27.156 1.00 44.44 93 ARG A C 1
ATOM 623 O O . ARG A 1 93 ? -36.252 -6.185 26.323 1.00 44.44 93 ARG A O 1
ATOM 630 N N . ALA A 1 94 ? -38.242 -5.399 27.023 1.00 45.22 94 ALA A N 1
ATOM 631 C CA . ALA A 1 94 ? -38.496 -4.557 25.853 1.00 45.22 94 ALA A CA 1
ATOM 632 C C . ALA A 1 94 ? -37.733 -3.214 25.882 1.00 45.22 94 ALA A C 1
ATOM 634 O O . ALA A 1 94 ? -37.532 -2.600 24.838 1.00 45.22 94 ALA A O 1
ATOM 635 N N . GLY A 1 95 ? -37.249 -2.781 27.054 1.00 43.31 95 GLY A N 1
ATOM 636 C CA . GLY A 1 95 ? -36.534 -1.508 27.240 1.00 43.31 95 GLY A CA 1
ATOM 637 C C . GLY A 1 95 ? -35.016 -1.537 27.009 1.00 43.31 95 GLY A C 1
ATOM 638 O O . GLY A 1 95 ? -34.378 -0.494 27.087 1.00 43.31 95 GLY A O 1
ATOM 639 N N . ARG A 1 96 ? -34.413 -2.699 26.713 1.00 51.53 96 ARG A N 1
ATOM 640 C CA . ARG A 1 96 ? -32.967 -2.815 26.400 1.00 51.53 96 ARG A CA 1
ATOM 641 C C . ARG A 1 96 ? -32.639 -2.691 24.908 1.00 51.5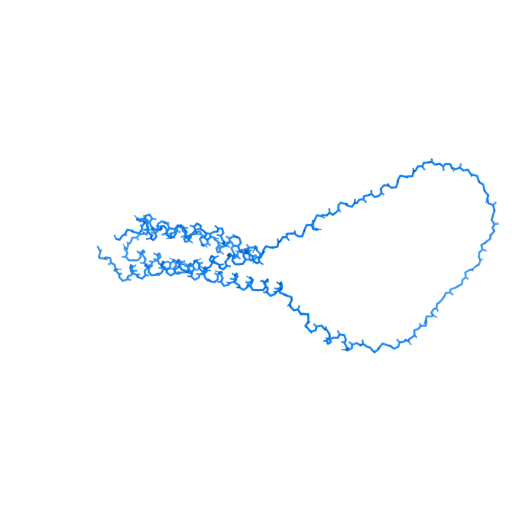3 96 ARG A C 1
ATOM 643 O O . ARG A 1 96 ? -31.509 -2.930 24.494 1.00 51.53 96 ARG A O 1
ATOM 650 N N . GLY A 1 97 ? -33.626 -2.353 24.085 1.00 53.28 97 GLY A N 1
ATOM 651 C CA . GLY A 1 97 ? -33.455 -2.168 22.650 1.00 53.28 97 GLY A CA 1
ATOM 652 C C . GLY A 1 97 ? -33.416 -0.688 22.298 1.00 53.28 97 GLY A C 1
ATOM 653 O O . GLY A 1 97 ? -34.466 -0.054 22.292 1.00 53.28 97 GLY A O 1
ATOM 654 N N . ARG A 1 98 ? -32.231 -0.200 21.908 1.00 58.59 98 ARG A N 1
ATOM 655 C CA . ARG A 1 98 ? -31.888 1.182 21.504 1.00 58.59 98 ARG A CA 1
ATOM 656 C C . ARG A 1 98 ? -31.398 2.077 22.646 1.00 58.59 98 ARG A C 1
ATOM 658 O O . ARG A 1 98 ? -31.934 3.157 22.869 1.00 58.59 98 ARG A O 1
ATOM 665 N N . GLU A 1 99 ? -30.290 1.695 23.281 1.00 61.34 99 GLU A N 1
ATOM 666 C CA . GLU A 1 99 ? -29.324 2.732 23.665 1.00 61.34 99 GLU A CA 1
ATOM 667 C C . GLU A 1 99 ? -29.012 3.542 22.403 1.00 61.34 99 GLU A C 1
ATOM 669 O O . GLU A 1 99 ? -28.614 2.988 21.372 1.00 61.34 99 GLU A O 1
ATOM 674 N N . ALA A 1 100 ? -29.311 4.839 22.439 1.00 61.22 100 ALA A N 1
ATOM 675 C CA . ALA A 1 100 ? -28.996 5.741 21.349 1.00 61.22 100 ALA A CA 1
ATOM 676 C C . ALA A 1 100 ? -27.479 5.698 21.142 1.00 61.22 100 ALA A C 1
ATOM 678 O O . ALA A 1 100 ? -26.731 6.147 22.007 1.00 61.22 100 ALA A O 1
ATOM 679 N N . VAL A 1 101 ? -27.035 5.122 20.019 1.00 62.69 101 VAL A N 1
ATOM 680 C CA . VAL A 1 101 ? -25.624 5.109 19.617 1.00 62.69 101 VAL A CA 1
ATOM 681 C C . VAL A 1 101 ? -25.144 6.555 19.629 1.00 62.69 101 VAL A C 1
ATOM 683 O O . VAL A 1 101 ? -25.524 7.353 18.771 1.00 62.69 101 VAL A O 1
ATOM 686 N N . GLY A 1 102 ? -24.361 6.914 20.644 1.00 75.25 102 GLY A N 1
ATOM 687 C CA . GLY A 1 102 ? -23.828 8.259 20.768 1.00 75.25 102 GLY A CA 1
ATOM 688 C C . GLY A 1 102 ? -22.866 8.547 19.609 1.00 75.25 102 GLY A C 1
ATOM 689 O O . GLY A 1 102 ? -22.226 7.622 19.103 1.00 75.25 102 GLY A O 1
ATOM 690 N N . PRO A 1 103 ? -22.668 9.818 19.212 1.00 75.56 103 PRO A N 1
ATOM 691 C CA . PRO A 1 103 ? -21.733 10.184 18.140 1.00 75.56 103 PRO A CA 1
ATOM 692 C C . PRO A 1 103 ? -20.312 9.609 18.313 1.00 75.56 103 PRO A C 1
ATOM 694 O O . PRO A 1 103 ? -19.606 9.351 17.335 1.00 75.56 103 PRO A O 1
ATOM 697 N N . ARG A 1 104 ? -19.902 9.363 19.566 1.00 73.06 104 ARG A N 1
ATOM 698 C CA . ARG A 1 104 ? -18.614 8.751 19.921 1.00 73.06 104 ARG A CA 1
ATOM 699 C C . ARG A 1 104 ? -18.527 7.270 19.536 1.00 73.06 104 ARG A C 1
ATOM 701 O O . ARG A 1 104 ? -17.502 6.868 18.996 1.00 73.06 104 ARG A O 1
ATOM 708 N N . ASP A 1 105 ? -19.593 6.492 19.704 1.00 78.12 105 ASP A N 1
ATOM 709 C CA . ASP A 1 105 ? -19.619 5.067 19.333 1.00 78.12 105 ASP A CA 1
ATOM 710 C C . ASP A 1 105 ? -19.623 4.862 17.816 1.00 78.12 105 ASP A C 1
ATOM 712 O O . ASP A 1 105 ? -18.993 3.944 17.285 1.00 78.12 105 ASP A O 1
ATOM 716 N N . SER A 1 106 ? -20.278 5.758 17.075 1.00 78.31 106 SER A N 1
ATOM 717 C CA . SER A 1 106 ? -20.183 5.756 15.613 1.00 78.31 106 SER A CA 1
ATOM 718 C C . SER A 1 106 ? -18.771 6.090 15.122 1.00 78.31 106 SER A C 1
ATOM 720 O O . SER A 1 106 ? -18.285 5.452 14.186 1.00 78.31 106 SER A O 1
ATOM 722 N N . ALA A 1 107 ? -18.088 7.047 15.761 1.00 77.94 107 ALA A N 1
ATOM 723 C CA . ALA A 1 107 ? -16.738 7.461 15.380 1.00 77.94 107 ALA A CA 1
ATOM 724 C C . ALA A 1 107 ? -15.688 6.371 15.663 1.00 77.94 107 ALA A C 1
ATOM 726 O O . ALA A 1 107 ? -14.815 6.124 14.827 1.00 77.94 107 ALA A O 1
ATOM 727 N N . THR A 1 108 ? -15.797 5.662 16.792 1.00 80.88 108 THR A N 1
ATOM 728 C CA . THR A 1 108 ? -14.901 4.542 17.128 1.00 80.88 108 THR A CA 1
ATOM 729 C C . THR A 1 108 ? -15.074 3.376 16.156 1.00 80.88 108 THR A C 1
ATOM 731 O O . THR A 1 108 ? -14.082 2.845 15.647 1.00 80.88 108 THR A O 1
ATOM 734 N N . ARG A 1 109 ? -16.321 3.021 15.817 1.00 82.44 109 ARG A N 1
ATOM 735 C CA . ARG A 1 109 ? -16.625 1.974 14.830 1.00 82.44 109 ARG A CA 1
ATOM 736 C C . ARG A 1 109 ? -16.125 2.344 13.435 1.00 82.44 109 ARG A C 1
ATOM 738 O O . ARG A 1 109 ? -15.544 1.496 12.756 1.00 82.44 109 ARG A O 1
ATOM 745 N N . PHE A 1 110 ? -16.314 3.595 13.013 1.00 83.44 110 PHE A N 1
ATOM 746 C CA . PHE A 1 110 ? -15.791 4.095 11.741 1.00 83.44 110 PHE A CA 1
ATOM 747 C C . PHE A 1 110 ? -14.264 3.993 11.689 1.00 83.44 110 PHE A C 1
ATOM 749 O O . PHE A 1 110 ? -13.724 3.398 10.756 1.00 83.44 110 PHE A O 1
ATOM 756 N N . GLY A 1 111 ? -13.572 4.469 12.730 1.00 84.25 111 GLY A N 1
ATOM 757 C CA . GLY A 1 111 ? -12.127 4.301 12.865 1.00 84.25 111 GLY A CA 1
ATOM 758 C C . GLY A 1 111 ? -11.723 2.830 12.763 1.00 84.25 111 GLY A C 1
ATOM 759 O O . GLY A 1 111 ? -10.768 2.496 12.059 1.00 84.25 111 GLY A O 1
ATOM 760 N N . GLU A 1 112 ? -12.479 1.918 13.383 1.00 84.56 112 GLU A N 1
ATOM 761 C CA . GLU A 1 112 ? -12.180 0.492 13.310 1.00 84.56 112 GLU A CA 1
ATOM 762 C C . GLU A 1 112 ? -12.230 -0.060 11.878 1.00 84.56 112 GLU A C 1
ATOM 764 O O . GLU A 1 112 ? -11.290 -0.735 11.440 1.00 84.56 112 GLU A O 1
ATOM 769 N N . VAL A 1 113 ? -13.302 0.257 11.148 1.00 88.19 113 VAL A N 1
ATOM 770 C CA . VAL A 1 113 ? -13.513 -0.155 9.754 1.00 88.19 113 VAL A CA 1
ATOM 771 C C . VAL A 1 113 ? -12.435 0.432 8.848 1.00 88.19 113 VAL A C 1
ATOM 773 O O . VAL A 1 113 ? -11.802 -0.319 8.108 1.00 88.19 113 VAL A O 1
ATOM 776 N N . VAL A 1 114 ? -12.156 1.733 8.957 1.00 90.12 114 VAL A N 1
ATOM 777 C CA . VAL A 1 114 ? -11.121 2.400 8.153 1.00 90.12 114 VAL A CA 1
ATOM 778 C C . VAL A 1 114 ? -9.751 1.762 8.382 1.00 90.12 114 VAL A C 1
ATOM 780 O O . VAL A 1 114 ? -9.027 1.505 7.423 1.00 90.12 114 VAL A O 1
ATOM 783 N N . GLY A 1 115 ? -9.412 1.407 9.625 1.00 88.44 115 GLY A N 1
ATOM 784 C CA . GLY A 1 115 ? -8.162 0.696 9.908 1.00 88.44 115 GLY A CA 1
ATOM 785 C C . GLY A 1 115 ? -8.088 -0.693 9.264 1.00 88.44 115 GLY A C 1
ATOM 786 O O . GLY A 1 115 ? -7.021 -1.084 8.803 1.00 88.44 115 GLY A O 1
ATOM 787 N N . LYS A 1 116 ? -9.200 -1.437 9.189 1.00 90.00 116 LYS A N 1
ATOM 788 C CA . LYS A 1 116 ? -9.239 -2.735 8.486 1.00 90.00 116 LYS A CA 1
ATOM 789 C C . LYS A 1 116 ? -9.031 -2.550 6.984 1.00 90.00 116 LYS A C 1
ATOM 791 O O . LYS A 1 116 ? -8.243 -3.280 6.389 1.00 90.00 116 LYS A O 1
ATOM 796 N N . VAL A 1 117 ? -9.680 -1.547 6.393 1.00 92.19 117 VAL A N 1
ATOM 797 C CA . VAL A 1 117 ? -9.509 -1.195 4.976 1.00 92.19 117 VAL A CA 1
ATOM 798 C C . VAL A 1 117 ? -8.060 -0.794 4.683 1.00 92.19 117 VAL A C 1
ATOM 800 O O . VAL A 1 117 ? -7.487 -1.279 3.712 1.00 92.19 117 VAL A O 1
ATOM 803 N N . ALA A 1 118 ? -7.428 0.002 5.552 1.00 92.56 118 ALA A N 1
ATOM 804 C CA . ALA A 1 118 ? -6.023 0.391 5.416 1.00 92.56 118 ALA A CA 1
ATOM 805 C C . ALA A 1 118 ? -5.074 -0.820 5.370 1.00 92.56 118 ALA A C 1
ATOM 807 O O . ALA A 1 118 ? -4.156 -0.870 4.551 1.00 92.56 118 ALA A O 1
ATOM 808 N N . VAL A 1 119 ? -5.325 -1.835 6.203 1.00 92.50 119 VAL A N 1
ATOM 809 C CA . VAL A 1 119 ? -4.555 -3.089 6.186 1.00 92.50 119 VAL A CA 1
ATOM 810 C C . VAL A 1 119 ? -4.741 -3.835 4.868 1.00 92.50 119 VAL A C 1
ATOM 812 O O . VAL A 1 119 ? -3.753 -4.269 4.280 1.00 92.50 119 VAL A O 1
ATOM 815 N N . VAL A 1 120 ? -5.976 -3.955 4.372 1.00 94.69 120 VAL A N 1
ATOM 816 C CA . VAL A 1 120 ? -6.251 -4.613 3.083 1.00 94.69 120 VAL A CA 1
ATOM 817 C C . VAL A 1 120 ? -5.533 -3.893 1.942 1.00 94.69 120 VAL A C 1
ATOM 819 O O . VAL A 1 120 ? -4.852 -4.538 1.150 1.00 94.69 120 VAL A O 1
ATOM 822 N N . LEU A 1 121 ? -5.608 -2.561 1.898 1.00 94.38 121 LEU A N 1
ATOM 823 C CA . LEU A 1 121 ? -4.891 -1.746 0.914 1.00 94.38 121 LEU A CA 1
ATOM 824 C C . LEU A 1 121 ? -3.374 -1.934 1.004 1.00 94.38 121 LEU A C 1
ATOM 826 O O . LEU A 1 121 ? -2.708 -2.026 -0.024 1.00 94.38 121 LEU A O 1
ATOM 830 N N . THR A 1 122 ? -2.833 -2.064 2.217 1.00 94.38 122 THR A N 1
ATOM 831 C CA . THR A 1 122 ? -1.405 -2.341 2.413 1.00 94.38 122 THR A CA 1
ATOM 832 C C . THR A 1 122 ? -1.016 -3.702 1.848 1.00 94.38 122 THR A C 1
ATOM 834 O O . THR A 1 122 ? -0.002 -3.810 1.168 1.00 94.38 122 THR A O 1
ATOM 837 N N . VAL A 1 123 ? -1.819 -4.742 2.087 1.00 96.00 123 VAL A N 1
ATOM 838 C CA . VAL A 1 123 ? -1.567 -6.082 1.536 1.00 96.00 123 VAL A CA 1
ATOM 839 C C . VAL A 1 123 ? -1.630 -6.057 0.009 1.00 96.00 123 VAL A C 1
ATOM 841 O O . VAL A 1 123 ? -0.753 -6.619 -0.639 1.00 96.00 123 VAL A O 1
ATOM 844 N N . ILE A 1 124 ? -2.616 -5.367 -0.574 1.00 95.81 124 ILE A N 1
ATOM 845 C CA . ILE A 1 124 ? -2.732 -5.205 -2.031 1.00 95.81 124 ILE A CA 1
ATOM 846 C C . ILE A 1 124 ? -1.492 -4.501 -2.594 1.00 95.81 124 ILE A C 1
ATOM 848 O O . ILE A 1 124 ? -0.883 -4.998 -3.541 1.00 95.81 124 ILE A O 1
ATOM 852 N N . GLY A 1 125 ? -1.084 -3.382 -1.986 1.00 94.19 125 GLY A N 1
ATOM 853 C CA . GLY A 1 125 ? 0.127 -2.659 -2.375 1.00 94.19 125 GLY A CA 1
ATOM 854 C C . GLY A 1 125 ? 1.382 -3.523 -2.259 1.00 94.19 125 GLY A C 1
ATOM 855 O O . GLY A 1 125 ? 2.228 -3.502 -3.148 1.00 94.19 125 GLY A O 1
ATOM 856 N N . TRP A 1 126 ? 1.472 -4.348 -1.217 1.00 96.12 126 TRP A N 1
ATOM 857 C CA . TRP A 1 126 ? 2.583 -5.271 -0.992 1.00 96.12 126 TRP A CA 1
ATOM 858 C C . TRP A 1 126 ? 2.664 -6.380 -2.035 1.00 96.12 126 TRP A C 1
ATOM 860 O O . TRP A 1 126 ? 3.742 -6.632 -2.574 1.00 96.12 126 TRP A O 1
ATOM 870 N N . VAL A 1 127 ? 1.533 -6.981 -2.399 1.00 96.38 127 VAL A N 1
ATOM 871 C CA . VAL A 1 127 ? 1.475 -7.981 -3.473 1.00 96.38 127 VAL A CA 1
ATOM 872 C C . VAL A 1 127 ? 1.869 -7.364 -4.816 1.00 96.38 127 VAL A C 1
ATOM 874 O O . VAL A 1 127 ? 2.701 -7.932 -5.523 1.00 96.38 127 VAL A O 1
ATOM 877 N N . ALA A 1 128 ? 1.338 -6.183 -5.150 1.00 92.88 128 ALA A N 1
ATOM 878 C CA . ALA A 1 128 ? 1.704 -5.472 -6.376 1.00 92.88 128 ALA A CA 1
ATOM 879 C C . ALA A 1 128 ? 3.203 -5.129 -6.409 1.00 92.88 128 ALA A C 1
ATOM 881 O O . ALA A 1 128 ? 3.867 -5.329 -7.425 1.00 92.88 128 ALA A O 1
ATOM 882 N N . HIS A 1 129 ? 3.758 -4.691 -5.278 1.00 92.56 129 HIS A N 1
ATOM 883 C CA . HIS A 1 129 ? 5.176 -4.382 -5.139 1.00 92.56 129 HIS A CA 1
ATOM 884 C C . HIS A 1 129 ? 6.057 -5.624 -5.359 1.00 92.56 129 HIS A C 1
ATOM 886 O O . HIS A 1 129 ? 7.014 -5.577 -6.129 1.00 92.56 129 HIS A O 1
ATOM 892 N N . GLY A 1 130 ? 5.702 -6.763 -4.758 1.00 90.88 130 GLY A N 1
ATOM 893 C CA . GLY A 1 130 ? 6.409 -8.028 -4.979 1.00 90.88 130 GLY A CA 1
ATOM 894 C C . GLY A 1 130 ? 6.337 -8.501 -6.435 1.00 90.88 130 GLY A C 1
ATOM 895 O O . GLY A 1 130 ? 7.354 -8.890 -7.011 1.00 90.88 130 GLY A O 1
ATOM 896 N N . ALA A 1 131 ? 5.163 -8.399 -7.064 1.00 89.31 131 ALA A N 1
ATOM 897 C CA . ALA A 1 131 ? 4.982 -8.723 -8.479 1.00 89.31 131 ALA A CA 1
ATOM 898 C C . ALA A 1 131 ? 5.830 -7.820 -9.391 1.00 89.31 131 ALA A C 1
ATOM 900 O O . ALA A 1 131 ? 6.409 -8.292 -10.372 1.00 89.31 131 ALA A O 1
ATOM 901 N N . ALA A 1 132 ? 5.968 -6.539 -9.048 1.00 86.69 132 ALA A N 1
ATOM 902 C CA . ALA A 1 132 ? 6.827 -5.617 -9.774 1.00 86.69 132 ALA A CA 1
ATOM 903 C C . ALA A 1 132 ? 8.313 -5.996 -9.689 1.00 86.69 132 ALA A C 1
ATOM 905 O O . ALA A 1 132 ? 9.012 -5.956 -10.700 1.00 86.69 132 ALA A O 1
ATOM 906 N N . ILE A 1 133 ? 8.794 -6.395 -8.506 1.00 87.44 133 ILE A N 1
ATOM 907 C CA . ILE A 1 133 ? 10.178 -6.856 -8.313 1.00 87.44 133 ILE A CA 1
ATOM 908 C C . ILE A 1 133 ? 10.427 -8.141 -9.116 1.00 87.44 133 ILE A C 1
ATOM 910 O O . ILE A 1 133 ? 11.434 -8.246 -9.816 1.00 87.44 133 ILE A O 1
ATOM 914 N N . ALA A 1 134 ? 9.495 -9.097 -9.067 1.00 85.44 134 ALA A N 1
ATOM 915 C CA . ALA A 1 134 ? 9.609 -10.363 -9.790 1.00 85.44 134 ALA A CA 1
ATOM 916 C C . ALA A 1 134 ? 9.644 -10.161 -11.313 1.00 85.44 134 ALA A C 1
ATOM 918 O O . ALA A 1 134 ? 10.547 -10.657 -11.986 1.00 85.44 134 ALA A O 1
ATOM 919 N N . THR A 1 135 ? 8.704 -9.381 -11.854 1.00 81.31 135 THR A N 1
ATOM 920 C CA . THR A 1 135 ? 8.663 -9.050 -13.290 1.00 81.31 135 THR A CA 1
ATOM 921 C C . THR A 1 135 ? 9.919 -8.310 -13.743 1.00 81.31 135 THR A C 1
ATOM 923 O O . THR A 1 135 ? 10.402 -8.558 -14.846 1.00 81.31 135 THR A O 1
ATOM 926 N N . ARG A 1 136 ? 10.511 -7.473 -12.881 1.00 80.50 136 ARG A N 1
ATOM 927 C CA . ARG A 1 136 ? 11.765 -6.771 -13.175 1.00 80.50 136 ARG A CA 1
ATOM 928 C C . ARG A 1 136 ? 12.975 -7.700 -13.222 1.00 80.50 136 ARG A C 1
ATOM 930 O O . ARG A 1 136 ? 13.772 -7.594 -14.145 1.00 80.50 136 ARG A O 1
ATOM 937 N N . GLY A 1 137 ? 13.094 -8.633 -12.277 1.00 78.56 137 GLY A N 1
ATOM 938 C CA . GLY A 1 137 ? 14.158 -9.644 -12.305 1.00 78.56 137 GLY A CA 1
ATOM 939 C C . GLY A 1 137 ? 14.071 -10.545 -13.541 1.00 78.56 137 GLY A C 1
ATOM 940 O O . GLY A 1 137 ? 15.087 -10.850 -14.165 1.00 78.56 137 GLY A O 1
ATOM 941 N N . LEU A 1 138 ? 12.848 -10.908 -13.941 1.00 75.56 138 LEU A N 1
ATOM 942 C CA . LEU A 1 138 ? 12.600 -11.692 -15.152 1.00 75.56 138 LEU A CA 1
ATOM 943 C C . LEU A 1 138 ? 12.962 -10.920 -16.428 1.00 75.56 138 LEU A C 1
ATOM 945 O O . LEU A 1 138 ? 13.619 -11.487 -17.293 1.00 75.56 138 LEU A O 1
ATOM 949 N N . ALA A 1 139 ? 12.618 -9.631 -16.513 1.00 68.75 139 ALA A N 1
ATOM 950 C CA . ALA A 1 139 ? 12.842 -8.807 -17.706 1.00 68.75 139 ALA A CA 1
ATOM 951 C C . ALA A 1 139 ? 14.320 -8.631 -18.088 1.00 68.75 139 ALA A C 1
ATOM 953 O O . ALA A 1 139 ? 14.622 -8.269 -19.225 1.00 68.75 139 ALA A O 1
ATOM 954 N N . VAL A 1 140 ? 15.244 -8.828 -17.141 1.00 66.94 140 VAL A N 1
ATOM 955 C CA . VAL A 1 140 ? 16.669 -8.554 -17.364 1.00 66.94 140 VAL A CA 1
ATOM 956 C C . VAL A 1 140 ? 17.571 -9.769 -17.133 1.00 66.94 140 VAL A C 1
ATOM 958 O O . VAL A 1 140 ? 18.792 -9.650 -17.233 1.00 66.94 140 VAL A O 1
ATOM 961 N N . HIS A 1 141 ? 16.987 -10.944 -16.855 1.00 67.06 141 HIS A N 1
ATOM 962 C CA . HIS A 1 141 ? 17.692 -12.214 -16.616 1.00 67.06 141 HIS A CA 1
ATOM 963 C C . HIS A 1 141 ? 18.894 -12.101 -15.657 1.00 67.06 141 HIS A C 1
ATOM 965 O O . HIS A 1 141 ? 19.866 -12.850 -15.754 1.00 67.06 141 HIS A O 1
ATOM 971 N N . ARG A 1 142 ? 18.843 -11.146 -14.727 1.00 71.12 142 ARG A N 1
ATOM 972 C CA . ARG A 1 142 ? 19.875 -10.879 -13.724 1.00 71.12 142 ARG A CA 1
ATOM 973 C C . ARG A 1 142 ? 19.199 -10.616 -12.393 1.00 71.12 142 ARG A C 1
ATOM 975 O O . ARG A 1 142 ? 18.056 -10.162 -12.349 1.00 71.12 142 ARG A O 1
ATOM 982 N N . LEU A 1 143 ? 19.915 -10.897 -11.308 1.00 64.19 143 LEU A N 1
ATOM 983 C CA . LEU A 1 143 ? 19.419 -10.559 -9.981 1.00 64.19 143 LEU A CA 1
ATOM 984 C C . LEU A 1 143 ? 19.220 -9.035 -9.905 1.00 64.19 143 LEU A C 1
ATOM 986 O O . LEU A 1 143 ? 20.101 -8.299 -10.362 1.00 64.19 143 LEU A O 1
ATOM 990 N N . PRO A 1 144 ? 18.085 -8.560 -9.360 1.00 67.56 144 PRO A N 1
ATOM 991 C CA . PRO A 1 144 ? 17.703 -7.149 -9.339 1.00 67.56 144 PRO A CA 1
ATOM 992 C C . PRO A 1 144 ? 18.503 -6.359 -8.285 1.00 67.56 144 PRO A C 1
ATOM 994 O O . PRO A 1 144 ? 17.947 -5.669 -7.439 1.00 67.56 144 PRO A O 1
ATOM 997 N N . TRP A 1 145 ? 19.822 -6.546 -8.253 1.00 68.50 145 TRP A N 1
ATOM 998 C CA . TRP A 1 145 ? 20.780 -5.903 -7.347 1.00 68.50 145 TRP A CA 1
ATOM 999 C C . TRP A 1 145 ? 21.754 -5.019 -8.136 1.00 68.50 145 TRP A C 1
ATOM 1001 O O . TRP A 1 145 ? 22.834 -4.677 -7.660 1.00 68.50 145 TRP A O 1
ATOM 1011 N N . GLY A 1 146 ? 21.405 -4.690 -9.382 1.00 70.50 146 GLY A N 1
ATOM 1012 C CA . GLY A 1 146 ? 22.269 -3.920 -10.271 1.00 70.50 146 GLY A CA 1
ATOM 1013 C C . GLY A 1 146 ? 22.129 -2.412 -10.083 1.00 70.50 146 GLY A C 1
ATOM 1014 O O . GLY A 1 146 ? 23.012 -1.669 -10.500 1.00 70.50 146 GLY A O 1
ATOM 1015 N N . ASN A 1 147 ? 21.029 -1.950 -9.477 1.00 82.44 147 ASN A N 1
ATOM 1016 C CA . ASN A 1 147 ? 20.694 -0.530 -9.387 1.00 82.44 147 ASN A CA 1
ATOM 1017 C C . ASN A 1 147 ? 20.169 -0.138 -7.990 1.00 82.44 147 ASN A C 1
ATOM 1019 O O . ASN A 1 147 ? 19.421 -0.887 -7.361 1.00 82.44 147 ASN A O 1
ATOM 1023 N N . MET A 1 148 ? 20.505 1.077 -7.537 1.00 84.94 148 MET A N 1
ATOM 1024 C CA . MET A 1 148 ? 20.016 1.708 -6.298 1.00 84.94 148 MET A CA 1
ATOM 1025 C C . MET A 1 148 ? 18.489 1.731 -6.205 1.00 84.94 148 MET A C 1
ATOM 1027 O O . MET A 1 148 ? 17.923 1.556 -5.125 1.00 84.94 148 MET A O 1
ATOM 1031 N N . TYR A 1 149 ? 17.819 1.894 -7.345 1.00 84.12 149 TYR A N 1
ATOM 1032 C CA . TYR A 1 149 ? 16.371 1.761 -7.441 1.00 84.12 149 TYR A CA 1
ATOM 1033 C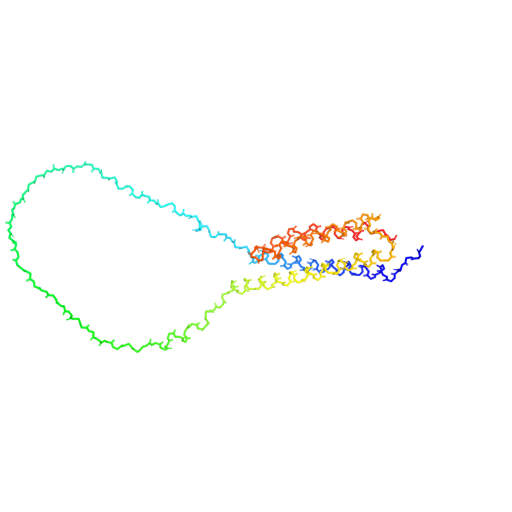 C . TYR A 1 149 ? 15.882 0.397 -6.930 1.00 84.12 149 TYR A C 1
ATOM 1035 O O . TYR A 1 149 ? 14.991 0.329 -6.089 1.00 84.12 149 TYR A O 1
ATOM 1043 N N . GLU A 1 150 ? 16.493 -0.694 -7.395 1.00 83.75 150 GLU A N 1
ATOM 1044 C CA . GLU A 1 150 ? 16.056 -2.058 -7.090 1.00 83.75 150 GLU A CA 1
ATOM 1045 C C . GLU A 1 150 ? 16.372 -2.437 -5.637 1.00 83.75 150 GLU A C 1
ATOM 1047 O O . GLU A 1 150 ? 15.545 -3.064 -4.971 1.00 83.75 150 GLU A O 1
ATOM 1052 N N . PHE A 1 151 ? 17.504 -1.961 -5.102 1.00 86.69 151 PHE A N 1
ATOM 1053 C CA . PHE A 1 151 ? 17.802 -2.055 -3.670 1.00 86.69 151 PHE A CA 1
ATOM 1054 C C . PHE A 1 151 ? 16.756 -1.334 -2.822 1.00 86.69 151 PHE A C 1
ATOM 1056 O O . PHE A 1 151 ? 16.303 -1.870 -1.811 1.00 86.69 151 PHE A O 1
ATOM 1063 N N . THR A 1 152 ? 16.337 -0.140 -3.243 1.00 89.62 152 THR A N 1
ATOM 1064 C CA . THR A 1 152 ? 15.322 0.638 -2.524 1.00 89.62 152 THR A CA 1
ATOM 1065 C C . THR A 1 152 ? 13.959 -0.053 -2.570 1.00 89.62 152 THR A C 1
ATOM 1067 O O . THR A 1 152 ? 13.279 -0.123 -1.544 1.00 89.62 152 THR A O 1
ATOM 1070 N N . LEU A 1 153 ? 13.572 -0.635 -3.712 1.00 89.00 153 LEU A N 1
ATOM 1071 C CA . LEU A 1 153 ? 12.356 -1.451 -3.817 1.00 89.00 153 LEU A CA 1
ATOM 1072 C C . LEU A 1 153 ? 12.402 -2.664 -2.882 1.00 89.00 153 LEU A C 1
ATOM 1074 O O . LEU A 1 153 ? 11.465 -2.896 -2.123 1.00 89.00 153 LEU A O 1
ATOM 1078 N N . ALA A 1 154 ? 13.504 -3.417 -2.884 1.00 90.44 154 ALA A N 1
ATOM 1079 C CA . ALA A 1 154 ? 13.655 -4.587 -2.024 1.00 90.44 154 ALA A CA 1
ATOM 1080 C C . ALA A 1 154 ? 13.619 -4.212 -0.532 1.00 90.44 154 ALA A C 1
ATOM 1082 O O . ALA A 1 154 ? 12.938 -4.870 0.257 1.00 90.44 154 ALA A O 1
ATOM 1083 N N . LEU A 1 155 ? 14.299 -3.128 -0.144 1.00 91.81 155 LEU A N 1
ATOM 1084 C CA . LEU A 1 155 ? 14.331 -2.640 1.235 1.00 91.81 155 LEU A CA 1
ATOM 1085 C C . LEU A 1 155 ? 12.951 -2.170 1.707 1.00 91.81 155 LEU A C 1
ATOM 1087 O O . LEU A 1 155 ? 12.510 -2.538 2.795 1.00 91.81 155 LEU A O 1
ATOM 1091 N N . THR A 1 156 ? 12.238 -1.401 0.886 1.00 93.31 156 THR A N 1
ATOM 1092 C CA . THR A 1 156 ? 10.880 -0.941 1.216 1.00 93.31 156 THR A CA 1
ATOM 1093 C C . THR A 1 156 ? 9.875 -2.095 1.222 1.00 93.31 156 THR A C 1
ATOM 1095 O O . THR A 1 156 ? 9.026 -2.154 2.111 1.00 93.31 156 THR A O 1
ATOM 1098 N N . PHE A 1 157 ? 10.002 -3.069 0.318 1.00 93.50 157 PHE A N 1
ATOM 1099 C CA . PHE A 1 157 ? 9.216 -4.304 0.342 1.00 93.50 157 PHE A CA 1
ATOM 1100 C C . PHE A 1 157 ? 9.443 -5.106 1.631 1.00 93.50 157 PHE A C 1
ATOM 1102 O O . PHE A 1 157 ? 8.475 -5.539 2.263 1.00 93.50 157 PHE A O 1
ATOM 1109 N N . ALA A 1 158 ? 10.700 -5.264 2.056 1.00 94.31 158 ALA A N 1
ATOM 1110 C CA . ALA A 1 158 ? 11.051 -5.943 3.300 1.00 94.31 158 ALA A CA 1
ATOM 1111 C C . ALA A 1 158 ? 10.530 -5.190 4.535 1.00 94.31 158 ALA A C 1
ATOM 1113 O O . ALA A 1 158 ? 9.999 -5.817 5.451 1.00 94.31 158 ALA A O 1
ATOM 1114 N N . ALA A 1 159 ? 10.607 -3.856 4.546 1.00 94.56 159 ALA A N 1
ATOM 1115 C CA . ALA A 1 159 ? 10.057 -3.030 5.620 1.00 94.56 159 ALA A CA 1
ATOM 1116 C C . ALA A 1 159 ? 8.534 -3.212 5.759 1.00 94.56 159 ALA A C 1
ATOM 1118 O O . ALA A 1 159 ? 8.033 -3.424 6.866 1.00 94.56 159 ALA A O 1
ATOM 1119 N N . VAL A 1 160 ? 7.797 -3.205 4.642 1.00 94.06 160 VAL A N 1
ATOM 1120 C CA . VAL A 1 160 ? 6.345 -3.454 4.644 1.00 94.06 160 VAL A CA 1
ATOM 1121 C C . VAL A 1 160 ? 6.030 -4.897 5.050 1.00 94.06 160 VAL A C 1
ATOM 1123 O O . VAL A 1 160 ? 5.110 -5.114 5.837 1.00 94.06 160 VAL A O 1
ATOM 1126 N N . ALA A 1 161 ? 6.809 -5.883 4.594 1.00 95.44 161 ALA A N 1
ATOM 1127 C CA . ALA A 1 161 ? 6.654 -7.278 5.008 1.00 95.44 161 ALA A CA 1
ATOM 1128 C C . ALA A 1 161 ? 6.852 -7.449 6.523 1.00 95.44 161 ALA A C 1
ATOM 1130 O O . ALA A 1 161 ? 6.050 -8.110 7.184 1.00 95.44 161 ALA A O 1
ATOM 1131 N N . ALA A 1 162 ? 7.882 -6.814 7.090 1.00 94.31 162 ALA A N 1
ATOM 1132 C CA . ALA A 1 162 ? 8.137 -6.818 8.526 1.00 94.31 162 ALA A CA 1
ATOM 1133 C C . ALA A 1 162 ? 6.980 -6.170 9.298 1.00 94.31 162 ALA A C 1
ATOM 1135 O O . ALA A 1 162 ? 6.510 -6.732 10.287 1.00 94.31 162 ALA A O 1
ATOM 1136 N N . PHE A 1 163 ? 6.458 -5.042 8.811 1.00 92.50 163 PHE A N 1
ATOM 1137 C CA . PHE A 1 163 ? 5.275 -4.401 9.381 1.00 92.50 163 PHE A CA 1
ATOM 1138 C C . PHE A 1 163 ? 4.037 -5.307 9.345 1.00 92.50 163 PHE A C 1
ATOM 1140 O O . PHE A 1 163 ? 3.358 -5.451 10.362 1.00 92.50 163 PHE A O 1
ATOM 1147 N N . LEU A 1 164 ? 3.777 -5.990 8.227 1.00 92.06 164 LEU A N 1
ATOM 1148 C CA . LEU A 1 164 ? 2.706 -6.986 8.115 1.00 92.06 164 LEU A CA 1
ATOM 1149 C C . LEU A 1 164 ? 2.922 -8.178 9.059 1.00 92.06 164 LEU A C 1
ATOM 1151 O O . LEU A 1 164 ? 1.963 -8.667 9.654 1.00 92.06 164 LEU A O 1
ATOM 1155 N N . GLY A 1 165 ? 4.165 -8.623 9.248 1.00 92.50 165 GLY A N 1
ATOM 1156 C CA . GLY A 1 165 ? 4.518 -9.678 10.200 1.00 92.50 165 GLY A CA 1
ATOM 1157 C C . GLY A 1 165 ? 4.241 -9.275 11.651 1.00 92.50 165 GLY A C 1
ATOM 1158 O O . GLY A 1 165 ? 3.621 -10.031 12.404 1.00 92.50 165 GLY A O 1
ATOM 1159 N N . VAL A 1 166 ? 4.622 -8.053 12.033 1.00 90.81 166 VAL A N 1
ATOM 1160 C CA . VAL A 1 166 ? 4.298 -7.472 13.346 1.00 90.81 166 VAL A CA 1
ATOM 1161 C C . VAL A 1 166 ? 2.785 -7.372 13.519 1.00 90.81 166 VAL A C 1
ATOM 1163 O O . VAL A 1 166 ? 2.261 -7.771 14.558 1.00 90.81 166 VAL A O 1
ATOM 1166 N N . LEU A 1 167 ? 2.069 -6.920 12.491 1.00 87.81 167 LEU A N 1
ATOM 1167 C CA . LEU A 1 167 ? 0.615 -6.808 12.498 1.00 87.81 167 LEU A CA 1
ATOM 1168 C C . LEU A 1 167 ? -0.081 -8.165 12.676 1.00 87.81 167 LEU A C 1
ATOM 1170 O O . LEU A 1 167 ? -1.027 -8.291 13.458 1.00 87.81 167 LEU A O 1
ATOM 1174 N N . ALA A 1 168 ? 0.402 -9.192 11.976 1.00 87.19 168 ALA A N 1
ATOM 1175 C CA . ALA A 1 168 ? -0.113 -10.551 12.072 1.00 87.19 168 ALA A CA 1
ATOM 1176 C C . ALA A 1 168 ? 0.096 -11.142 13.474 1.00 87.19 168 ALA A C 1
ATOM 1178 O O . ALA A 1 168 ? -0.791 -11.838 13.977 1.00 87.19 168 ALA A O 1
ATOM 1179 N N . ARG A 1 169 ? 1.226 -10.826 14.122 1.00 86.50 169 ARG A N 1
ATOM 1180 C CA . ARG A 1 169 ? 1.570 -11.283 15.476 1.00 86.50 169 ARG A CA 1
ATOM 1181 C C . ARG A 1 169 ? 0.851 -10.498 16.576 1.00 86.50 169 ARG A C 1
ATOM 1183 O O . ARG A 1 169 ? 0.414 -11.083 17.563 1.00 86.50 169 ARG A O 1
ATOM 1190 N N . HIS A 1 170 ? 0.688 -9.189 16.405 1.00 80.94 170 HIS A N 1
ATOM 1191 C CA . HIS A 1 170 ? 0.164 -8.267 17.416 1.00 80.94 170 HIS A CA 1
ATOM 1192 C C . HIS A 1 170 ? -1.182 -7.656 17.001 1.00 80.94 170 HIS A C 1
ATOM 1194 O O . HIS A 1 170 ? -1.385 -6.446 17.101 1.00 80.94 170 HIS A O 1
ATOM 1200 N N . ARG A 1 171 ? -2.149 -8.503 16.610 1.00 69.19 171 ARG A N 1
ATOM 1201 C CA . ARG A 1 171 ? -3.495 -8.106 16.131 1.00 69.19 171 ARG A CA 1
ATOM 1202 C C . ARG A 1 171 ? -4.278 -7.136 17.038 1.00 69.19 171 ARG A C 1
ATOM 1204 O O . ARG A 1 171 ? -5.290 -6.597 16.603 1.00 69.19 171 ARG A O 1
ATOM 1211 N N . ARG A 1 172 ? -3.860 -6.944 18.297 1.00 60.72 172 ARG A N 1
ATOM 1212 C CA . ARG A 1 172 ? -4.557 -6.135 19.315 1.00 60.72 172 ARG A CA 1
ATOM 1213 C C . ARG A 1 172 ? -3.938 -4.756 19.588 1.00 60.72 172 ARG A C 1
ATOM 1215 O O . ARG A 1 172 ? -4.540 -3.985 20.331 1.00 60.72 172 ARG A O 1
ATOM 1222 N N . GLN A 1 173 ? -2.761 -4.438 19.043 1.00 60.03 173 GLN A N 1
ATOM 1223 C CA . GLN A 1 173 ? -2.096 -3.153 19.303 1.00 60.03 173 GLN A CA 1
ATOM 1224 C C . GLN A 1 173 ? -2.649 -2.020 18.422 1.00 60.03 173 GLN A C 1
ATOM 1226 O O . GLN A 1 173 ? -3.361 -2.258 17.449 1.00 60.03 173 GLN A O 1
ATOM 1231 N N . SER A 1 174 ? -2.373 -0.770 18.794 1.00 64.88 174 SER A N 1
ATOM 1232 C CA . SER A 1 174 ? -2.844 0.455 18.134 1.00 64.88 174 SER A CA 1
ATOM 1233 C C . SER A 1 174 ? -2.304 0.562 16.698 1.00 64.88 174 SER A C 1
ATOM 1235 O O . SER A 1 174 ? -1.272 1.173 16.439 1.00 64.88 174 SER A O 1
ATOM 1237 N N . LEU A 1 175 ? -3.034 -0.027 15.747 1.00 69.00 175 LEU A N 1
ATOM 1238 C CA . LEU A 1 175 ? -2.645 -0.142 14.333 1.00 69.00 175 LEU A CA 1
ATOM 1239 C C . LEU A 1 175 ? -2.424 1.203 13.625 1.00 69.00 175 LEU A C 1
ATOM 1241 O O . LEU A 1 175 ? -1.714 1.255 12.628 1.00 69.00 175 LEU A O 1
ATOM 1245 N N . GLY A 1 176 ? -3.037 2.278 14.130 1.00 79.88 176 GLY A N 1
ATOM 1246 C CA . GLY A 1 176 ? -2.974 3.607 13.520 1.00 79.88 176 GLY A CA 1
ATOM 1247 C C . GLY A 1 176 ? -1.571 4.213 13.559 1.00 79.88 176 GLY A C 1
ATOM 1248 O O . GLY A 1 176 ? -0.959 4.401 12.516 1.00 79.88 176 GLY A O 1
ATOM 1249 N N . LEU A 1 177 ? -1.039 4.487 14.756 1.00 84.56 177 LEU A N 1
ATOM 1250 C CA . LEU A 1 177 ? 0.245 5.189 14.908 1.00 84.56 177 LEU A CA 1
ATOM 1251 C C . LEU A 1 177 ? 1.422 4.396 14.335 1.00 84.56 177 LEU A C 1
ATOM 1253 O O . LEU A 1 177 ? 2.272 4.972 13.662 1.00 84.56 177 LEU A O 1
ATOM 1257 N N . LEU A 1 178 ? 1.446 3.077 14.552 1.00 86.94 178 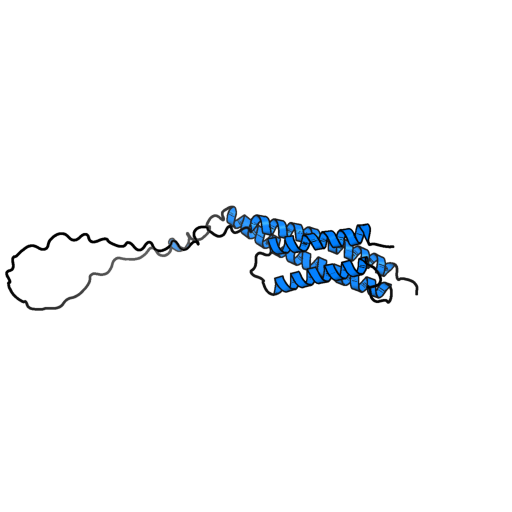LEU A N 1
ATOM 1258 C CA . LEU A 1 178 ? 2.487 2.219 13.989 1.00 86.94 178 LEU A CA 1
ATOM 1259 C C . LEU A 1 178 ? 2.420 2.195 12.455 1.00 86.94 178 LEU A C 1
ATOM 1261 O O . LEU A 1 178 ? 3.453 2.298 11.800 1.00 86.94 178 LEU A O 1
ATOM 1265 N N . GLY A 1 179 ? 1.212 2.108 11.885 1.00 87.12 179 GLY A N 1
ATOM 1266 C CA . GLY A 1 179 ? 1.011 2.160 10.437 1.00 87.12 179 GLY A CA 1
ATOM 1267 C C . GLY A 1 179 ? 1.471 3.485 9.833 1.00 87.12 179 GLY A C 1
ATOM 1268 O O . GLY A 1 179 ? 2.213 3.479 8.859 1.00 87.12 179 GLY A O 1
ATOM 1269 N N . VAL A 1 180 ? 1.116 4.618 10.446 1.00 91.06 180 VAL A N 1
ATOM 1270 C CA . VAL A 1 180 ? 1.589 5.954 10.034 1.00 91.06 180 VAL A CA 1
ATOM 1271 C C . VAL A 1 180 ? 3.115 6.038 10.103 1.00 91.06 180 VAL A C 1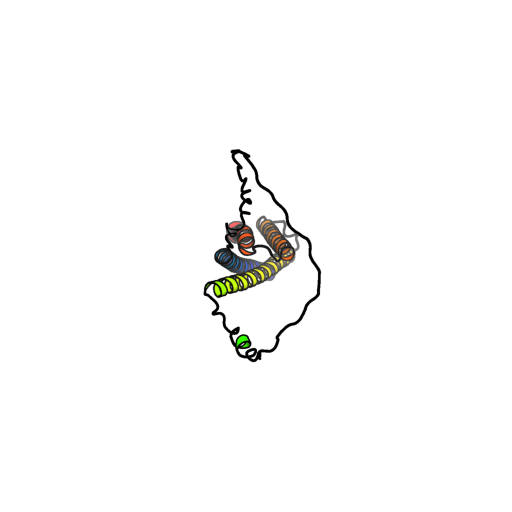
ATOM 1273 O O . VAL A 1 180 ? 3.747 6.425 9.124 1.00 91.06 180 VAL A O 1
ATOM 1276 N N . PHE A 1 181 ? 3.711 5.631 11.227 1.00 92.00 181 PHE A N 1
ATOM 1277 C CA . PHE A 1 181 ? 5.157 5.695 11.443 1.00 92.00 181 PHE A CA 1
ATOM 1278 C C . PHE A 1 181 ? 5.949 4.893 10.405 1.00 92.00 181 PHE A C 1
ATOM 1280 O O . PHE A 1 181 ? 6.969 5.371 9.922 1.00 92.00 181 PHE A O 1
ATOM 1287 N N . VAL A 1 182 ? 5.476 3.700 10.031 1.00 92.00 182 VAL A N 1
ATOM 1288 C CA . VAL A 1 182 ? 6.143 2.868 9.017 1.00 92.00 182 VAL A CA 1
ATOM 1289 C C . VAL A 1 182 ? 5.872 3.368 7.597 1.00 92.00 182 VAL A C 1
ATOM 1291 O O . VAL A 1 182 ? 6.773 3.356 6.760 1.00 92.00 182 VAL A O 1
ATOM 1294 N N . MET A 1 183 ? 4.651 3.814 7.297 1.00 93.12 183 MET A N 1
ATOM 1295 C CA . MET A 1 183 ? 4.286 4.205 5.933 1.00 93.12 183 MET A CA 1
ATOM 1296 C C . MET A 1 183 ? 4.960 5.503 5.478 1.00 93.12 183 MET A C 1
ATOM 1298 O O . MET A 1 183 ? 5.245 5.626 4.293 1.00 93.12 183 MET A O 1
ATOM 1302 N N . ILE A 1 184 ? 5.277 6.439 6.381 1.00 95.31 184 ILE A N 1
ATOM 1303 C CA . ILE A 1 184 ? 6.000 7.679 6.033 1.00 95.31 184 ILE A CA 1
ATOM 1304 C C . ILE A 1 184 ? 7.338 7.389 5.328 1.00 95.31 184 ILE A C 1
ATOM 1306 O O . ILE A 1 184 ? 7.491 7.793 4.173 1.00 95.31 184 ILE A O 1
ATOM 1310 N N . PRO A 1 185 ? 8.310 6.687 5.948 1.00 94.50 185 PRO A N 1
ATOM 1311 C CA . PRO A 1 185 ? 9.585 6.411 5.296 1.00 94.50 185 PRO A CA 1
ATOM 1312 C C . PRO A 1 185 ? 9.425 5.519 4.060 1.00 94.50 185 PRO A C 1
ATOM 1314 O O . PRO A 1 185 ? 10.154 5.715 3.093 1.00 94.50 185 PRO A O 1
ATOM 1317 N N . VAL A 1 186 ? 8.458 4.591 4.040 1.00 93.62 186 VAL A N 1
ATOM 1318 C CA . VAL A 1 186 ? 8.181 3.747 2.862 1.00 93.62 186 VAL A CA 1
ATOM 1319 C C . VAL A 1 186 ? 7.722 4.588 1.671 1.00 93.62 186 VAL A C 1
ATOM 1321 O O . VAL A 1 186 ? 8.261 4.431 0.578 1.00 93.62 186 VAL A O 1
ATOM 1324 N N . LEU A 1 187 ? 6.760 5.492 1.868 1.00 94.38 187 LEU A N 1
ATOM 1325 C CA . LEU A 1 187 ? 6.246 6.364 0.810 1.00 94.38 187 LEU A CA 1
ATOM 1326 C C . LEU A 1 187 ? 7.316 7.328 0.302 1.00 94.38 187 LEU A C 1
ATOM 1328 O O . LEU A 1 187 ? 7.437 7.517 -0.905 1.00 94.38 187 LEU A O 1
ATOM 1332 N N . LEU A 1 188 ? 8.119 7.897 1.204 1.00 93.75 188 LEU A N 1
ATOM 1333 C CA . LEU A 1 188 ? 9.224 8.777 0.827 1.00 93.75 188 LEU A CA 1
ATOM 1334 C C . LEU A 1 188 ? 10.296 8.028 0.031 1.00 93.75 188 LEU A C 1
ATOM 1336 O O . LEU A 1 188 ? 10.713 8.504 -1.021 1.00 93.75 188 LEU A O 1
ATOM 1340 N N . ALA A 1 189 ? 10.710 6.847 0.492 1.00 90.31 189 ALA A N 1
ATOM 1341 C CA . ALA A 1 189 ? 11.710 6.037 -0.195 1.00 90.31 189 ALA A CA 1
ATOM 1342 C C . ALA A 1 189 ? 11.208 5.544 -1.559 1.00 90.31 189 ALA A C 1
ATOM 1344 O O . ALA A 1 189 ? 11.948 5.604 -2.537 1.00 90.31 189 ALA A O 1
ATOM 1345 N N . LEU A 1 190 ? 9.948 5.107 -1.653 1.00 88.06 190 LEU A N 1
ATOM 1346 C CA . LEU A 1 190 ? 9.358 4.648 -2.911 1.00 88.06 190 LEU A CA 1
ATOM 1347 C C . LEU A 1 190 ? 9.142 5.812 -3.891 1.00 88.06 190 LEU A C 1
ATOM 1349 O O . LEU A 1 190 ? 9.436 5.677 -5.076 1.00 88.06 190 LEU A O 1
ATOM 1353 N N . GLY A 1 191 ? 8.704 6.972 -3.396 1.00 87.75 191 GLY A N 1
ATOM 1354 C CA . GLY A 1 191 ? 8.608 8.202 -4.180 1.00 87.75 191 GLY A CA 1
ATOM 1355 C C . GLY A 1 191 ? 9.970 8.653 -4.707 1.00 87.75 191 GLY A C 1
ATOM 1356 O O . GLY A 1 191 ? 10.109 8.911 -5.899 1.00 87.75 191 GLY A O 1
ATOM 1357 N N . LEU A 1 192 ? 11.002 8.669 -3.859 1.00 89.00 192 LEU A N 1
ATOM 1358 C CA . LEU A 1 192 ? 12.370 9.000 -4.263 1.00 89.00 192 LEU A CA 1
ATOM 1359 C C . LEU A 1 192 ? 12.926 7.990 -5.273 1.00 89.00 192 LEU A C 1
ATOM 1361 O O . LEU A 1 192 ? 13.576 8.382 -6.242 1.00 89.00 192 LEU A O 1
ATOM 1365 N N . ALA A 1 193 ? 12.637 6.700 -5.081 1.00 85.56 193 ALA A N 1
ATOM 1366 C CA . ALA A 1 193 ? 13.041 5.663 -6.016 1.00 85.56 193 ALA A CA 1
ATOM 1367 C C . ALA A 1 193 ? 12.472 5.934 -7.414 1.00 85.56 193 ALA A C 1
ATOM 1369 O O . ALA A 1 193 ? 13.219 5.926 -8.386 1.00 85.56 193 ALA A O 1
ATOM 1370 N N . ILE A 1 194 ? 11.177 6.236 -7.516 1.00 83.69 194 ILE A N 1
ATOM 1371 C CA . ILE A 1 194 ? 10.512 6.498 -8.799 1.00 83.69 194 ILE A CA 1
ATOM 1372 C C . ILE A 1 194 ? 10.973 7.822 -9.421 1.00 83.69 194 ILE A C 1
ATOM 1374 O O . ILE A 1 194 ? 11.166 7.884 -10.630 1.00 83.69 194 ILE A O 1
ATOM 1378 N N . LEU A 1 195 ? 11.142 8.876 -8.619 1.00 83.31 195 LEU A N 1
ATOM 1379 C CA . LEU A 1 195 ? 11.402 10.227 -9.127 1.00 83.31 195 LEU A CA 1
ATOM 1380 C C . LEU A 1 195 ? 12.876 10.497 -9.449 1.00 83.31 195 LEU A C 1
ATOM 1382 O O . LEU A 1 195 ? 13.158 11.282 -10.348 1.00 83.31 195 LEU A O 1
ATOM 1386 N N . VAL A 1 196 ? 13.806 9.899 -8.700 1.00 83.38 196 VAL A N 1
ATOM 1387 C CA . VAL A 1 196 ? 15.238 10.245 -8.767 1.00 83.38 196 VAL A CA 1
ATOM 1388 C C . VAL A 1 196 ? 16.105 9.049 -9.135 1.00 83.38 196 VAL A C 1
ATOM 1390 O O . VAL A 1 196 ? 17.057 9.197 -9.895 1.00 83.38 196 VAL A O 1
ATOM 1393 N N . LEU A 1 197 ? 15.803 7.863 -8.602 1.00 76.12 197 LEU A N 1
ATOM 1394 C CA . LEU A 1 197 ? 16.655 6.681 -8.797 1.00 76.12 197 LEU A CA 1
ATOM 1395 C C . LEU A 1 197 ? 16.256 5.849 -10.020 1.00 76.12 197 LEU A C 1
ATOM 1397 O O . LEU A 1 197 ? 16.990 4.935 -10.403 1.00 76.12 197 LEU A O 1
ATOM 1401 N N . TYR A 1 198 ? 15.103 6.137 -10.626 1.00 74.81 198 TYR A N 1
ATOM 1402 C CA . TYR A 1 198 ? 14.663 5.470 -11.840 1.00 74.81 198 TYR A CA 1
ATOM 1403 C C . TYR A 1 198 ? 15.556 5.895 -13.008 1.00 74.81 198 TYR A C 1
ATOM 1405 O O . TYR A 1 198 ? 15.404 6.970 -13.584 1.00 74.81 198 TYR A O 1
ATOM 1413 N N . VAL A 1 199 ? 16.501 5.023 -13.343 1.00 62.97 199 VAL A N 1
ATOM 1414 C CA . VAL A 1 199 ? 17.336 5.142 -14.538 1.00 62.97 199 VAL A CA 1
ATOM 1415 C C . VAL A 1 199 ? 16.701 4.272 -15.619 1.00 62.97 199 VAL A C 1
ATOM 1417 O O . VAL A 1 199 ? 16.520 3.068 -15.406 1.00 62.97 199 VAL A O 1
ATOM 1420 N N . ALA A 1 200 ? 16.296 4.923 -16.713 1.00 52.62 200 ALA A N 1
ATOM 1421 C CA . ALA A 1 200 ? 15.714 4.307 -17.905 1.00 52.62 200 ALA A CA 1
ATOM 1422 C C . ALA A 1 200 ? 16.755 3.518 -18.710 1.00 52.62 200 ALA A C 1
ATOM 1424 O O . ALA A 1 200 ? 17.926 3.961 -18.751 1.00 52.62 200 ALA A O 1
#